Protein AF-A0A8H6UJS7-F1 (afdb_monomer_lite)

Radius of gyration: 21.41 Å; chains: 1; bounding box: 43×39×82 Å

Foldseek 3Di:
DDDDPPDAWWKWKWKDDPQPDIDIDIDGVLCVVVVQVVLVVDFQIEIEIETEDDQVCCVVPPQNVDPCNCPRPNPVCNCLVHPDDQKDKDWDFDADPVRDTQKIKIKIWHKAWADPAVVDIDIAIKMWIWMDGLVRNGIYIYIYRQDPQLVVQCVVCPDGSVRVSDRCPCVVSSVVSVVVVNVVRVVNVVVNVVVVVVVPDDPPPPPDD

Organism: NCBI:txid1194566

pLDDT: mean 83.1, std 15.66, range [25.3, 98.25]

Structure (mmCIF, N/CA/C/O backbone):
data_AF-A0A8H6UJS7-F1
#
_entry.id   AF-A0A8H6UJS7-F1
#
loop_
_atom_site.group_PDB
_atom_site.id
_atom_site.type_symbol
_atom_site.label_atom_id
_atom_site.label_alt_id
_atom_site.label_comp_id
_atom_site.label_asym_id
_atom_site.label_entity_id
_atom_site.label_seq_id
_atom_site.pdbx_PDB_ins_code
_atom_site.Cartn_x
_atom_site.Cartn_y
_atom_site.Cartn_z
_atom_site.occupancy
_atom_site.B_iso_or_equiv
_atom_site.auth_seq_id
_atom_site.auth_comp_id
_atom_site.auth_asym_id
_atom_site.auth_atom_id
_atom_site.pdbx_PDB_model_num
ATOM 1 N N . MET A 1 1 ? 23.733 21.494 -12.083 1.00 29.38 1 MET A N 1
ATOM 2 C CA . MET A 1 1 ? 22.322 21.596 -12.510 1.00 29.38 1 MET A CA 1
ATOM 3 C C . MET A 1 1 ? 21.550 20.938 -11.387 1.00 29.38 1 MET A C 1
ATOM 5 O O . MET A 1 1 ? 21.465 19.719 -11.335 1.00 29.38 1 MET A O 1
ATOM 9 N N . ASP A 1 2 ? 21.195 21.743 -10.392 1.00 33.69 2 ASP A N 1
ATOM 10 C CA . ASP A 1 2 ? 20.745 21.270 -9.084 1.00 33.69 2 ASP A CA 1
ATOM 11 C C . ASP A 1 2 ? 19.246 21.018 -9.110 1.00 33.69 2 ASP A C 1
ATOM 13 O O . ASP A 1 2 ? 18.479 21.971 -9.103 1.00 33.69 2 ASP A O 1
ATOM 17 N N . TYR A 1 3 ? 18.835 19.750 -9.132 1.00 26.78 3 TYR A N 1
ATOM 18 C CA . TYR A 1 3 ? 17.475 19.330 -8.787 1.00 26.78 3 TYR A CA 1
ATOM 19 C C . TYR A 1 3 ? 17.486 17.887 -8.265 1.00 26.78 3 TYR A C 1
ATOM 21 O O . TYR A 1 3 ? 16.977 16.969 -8.898 1.00 26.78 3 TYR A O 1
ATOM 29 N N . VAL A 1 4 ? 18.042 17.684 -7.070 1.00 25.30 4 VAL A N 1
ATOM 30 C CA . VAL A 1 4 ? 17.599 16.593 -6.192 1.00 25.30 4 VAL A CA 1
ATOM 31 C C . VAL A 1 4 ? 17.125 17.264 -4.918 1.00 25.30 4 VAL A C 1
ATOM 33 O O . VAL A 1 4 ? 17.907 17.641 -4.051 1.00 25.30 4 VAL A O 1
ATOM 36 N N . ASN A 1 5 ? 15.823 17.514 -4.860 1.00 28.00 5 ASN A N 1
ATOM 37 C CA . ASN A 1 5 ? 15.180 17.996 -3.653 1.00 28.00 5 ASN A CA 1
ATOM 38 C C . ASN A 1 5 ? 15.229 16.831 -2.652 1.00 28.00 5 ASN A C 1
ATOM 40 O O . ASN A 1 5 ? 14.425 15.907 -2.745 1.00 28.00 5 ASN A O 1
ATOM 44 N N . GLU A 1 6 ? 16.207 16.842 -1.743 1.00 34.75 6 GLU A N 1
ATOM 45 C CA . GLU A 1 6 ? 16.385 15.894 -0.628 1.00 34.75 6 GLU A CA 1
ATOM 46 C C . GLU A 1 6 ? 15.261 16.004 0.426 1.00 34.75 6 GLU A C 1
ATOM 48 O O . GLU A 1 6 ? 15.499 16.013 1.633 1.00 34.75 6 GLU A O 1
ATOM 53 N N . LYS A 1 7 ? 14.004 16.118 -0.005 1.00 36.72 7 LYS A N 1
ATOM 54 C CA . LYS A 1 7 ? 12.857 16.285 0.882 1.00 36.72 7 LYS A CA 1
ATOM 55 C C . LYS A 1 7 ? 12.054 15.002 0.982 1.00 36.72 7 LYS A C 1
ATOM 57 O O . LYS A 1 7 ? 11.178 14.759 0.166 1.00 36.72 7 LYS A O 1
ATOM 62 N N . MET A 1 8 ? 12.393 14.289 2.052 1.00 43.47 8 MET A N 1
ATOM 63 C CA . MET A 1 8 ? 11.506 13.651 3.021 1.00 43.47 8 MET A CA 1
ATOM 64 C C . MET A 1 8 ? 10.467 12.671 2.486 1.00 43.47 8 MET A C 1
ATOM 66 O O . MET A 1 8 ? 9.667 12.958 1.608 1.00 43.47 8 MET A O 1
ATOM 70 N N . ASP A 1 9 ? 10.438 11.520 3.137 1.00 56.50 9 ASP A N 1
ATOM 71 C CA . ASP A 1 9 ? 9.291 10.635 3.216 1.00 56.50 9 ASP A CA 1
ATOM 72 C C . ASP A 1 9 ? 8.030 11.486 3.505 1.00 56.50 9 ASP A C 1
ATOM 74 O O . ASP A 1 9 ? 7.859 12.062 4.583 1.00 56.50 9 ASP A O 1
ATOM 78 N N . ILE A 1 10 ? 7.187 11.678 2.495 1.00 57.44 10 ILE A N 1
ATOM 79 C CA . ILE A 1 10 ? 5.933 12.420 2.629 1.00 57.44 10 ILE A CA 1
ATOM 80 C C . ILE A 1 10 ? 4.849 11.385 2.878 1.00 57.44 10 ILE A C 1
ATOM 82 O O . ILE A 1 10 ? 4.620 10.523 2.026 1.00 57.44 10 ILE A O 1
ATOM 86 N N . VAL A 1 11 ? 4.179 11.492 4.026 1.00 68.62 11 VAL A N 1
ATOM 87 C CA . VAL A 1 11 ? 2.968 10.724 4.300 1.00 68.62 11 VAL A CA 1
ATOM 88 C C . VAL A 1 11 ? 1.786 11.581 3.872 1.00 68.62 11 VAL A C 1
ATOM 90 O O . VAL A 1 11 ? 1.518 12.620 4.467 1.00 68.62 11 VAL A O 1
ATOM 93 N N . THR A 1 12 ? 1.070 11.187 2.821 1.00 82.12 12 THR A N 1
ATOM 94 C CA . THR A 1 12 ? -0.260 11.766 2.584 1.00 82.12 12 THR A CA 1
ATOM 95 C C . THR A 1 12 ? -1.265 10.958 3.387 1.00 82.12 12 THR A C 1
ATOM 97 O O . THR A 1 12 ? -1.427 9.768 3.121 1.00 82.12 12 THR A O 1
ATOM 100 N N . VAL A 1 13 ? -1.931 11.613 4.335 1.00 83.12 13 VAL A N 1
ATOM 101 C CA . VAL A 1 13 ? -3.055 11.045 5.080 1.00 83.12 13 VAL A CA 1
ATOM 102 C C . VAL A 1 13 ? -4.336 11.444 4.369 1.00 83.12 13 VAL A C 1
ATOM 104 O O . VAL A 1 13 ? -4.516 12.614 4.016 1.00 83.12 13 VAL A O 1
ATOM 107 N N . VAL A 1 14 ? -5.204 10.471 4.128 1.00 84.00 14 VAL A N 1
ATOM 108 C CA . VAL A 1 14 ? -6.525 10.687 3.555 1.00 84.00 14 VAL A CA 1
ATOM 109 C C . VAL A 1 14 ? -7.553 10.049 4.474 1.00 84.00 14 VAL A C 1
ATOM 111 O O . VAL A 1 14 ? -7.560 8.834 4.638 1.00 84.00 14 VAL A O 1
ATOM 114 N N . GLU A 1 15 ? -8.417 10.873 5.045 1.00 83.56 15 GLU A N 1
ATOM 115 C CA . GLU A 1 15 ? -9.428 10.471 6.021 1.00 83.56 15 GLU A CA 1
ATOM 116 C C . GLU A 1 15 ? -10.814 10.662 5.398 1.00 83.56 15 GLU A C 1
ATOM 118 O O . GLU A 1 15 ? -11.081 11.678 4.740 1.00 83.56 15 GLU A O 1
ATOM 123 N N . GLU A 1 16 ? -11.683 9.667 5.555 1.00 82.75 16 GLU A N 1
ATOM 124 C CA . GLU A 1 16 ? -13.106 9.832 5.263 1.00 82.75 16 GLU A CA 1
ATOM 125 C C . GLU A 1 16 ? -13.724 10.758 6.316 1.00 82.75 16 GLU A C 1
ATOM 127 O O . GLU A 1 16 ? -13.546 10.533 7.509 1.00 82.75 16 GLU A O 1
ATOM 132 N N . SER A 1 17 ? -14.407 11.818 5.875 1.00 67.75 17 SER A N 1
ATOM 133 C CA . SER A 1 17 ? -15.081 12.762 6.774 1.00 67.75 17 SER A CA 1
ATOM 134 C C . SER A 1 17 ? -16.533 12.363 7.025 1.00 67.75 17 SER A C 1
ATOM 136 O O . SER A 1 17 ? -16.856 11.986 8.139 1.00 67.75 17 SER A O 1
ATOM 138 N N . ASP A 1 18 ? -17.384 12.405 5.993 1.00 63.84 18 ASP A N 1
ATOM 139 C CA . ASP A 1 18 ? -18.826 12.103 6.058 1.00 63.84 18 ASP A CA 1
ATOM 140 C C . ASP A 1 18 ? -19.332 11.652 4.674 1.00 63.84 18 ASP A C 1
ATOM 142 O O . ASP A 1 18 ? -18.850 12.170 3.666 1.00 63.84 18 ASP A O 1
ATOM 146 N N . GLU A 1 19 ? -20.304 10.732 4.596 1.00 61.50 19 GLU A N 1
ATOM 147 C CA . GLU A 1 19 ? -21.017 10.302 3.367 1.00 61.50 19 GLU A CA 1
ATOM 148 C C . GLU A 1 19 ? -20.162 10.296 2.075 1.00 61.50 19 GLU A C 1
ATOM 150 O O . GLU A 1 19 ? -20.536 10.864 1.046 1.00 61.50 19 GLU A O 1
ATOM 155 N N . ASN A 1 20 ? -18.999 9.626 2.111 1.00 67.38 20 ASN A N 1
ATOM 156 C CA . ASN A 1 20 ? -18.074 9.469 0.978 1.00 67.38 20 ASN A CA 1
ATOM 157 C C . ASN A 1 20 ? -17.313 10.745 0.545 1.00 67.38 20 ASN A C 1
ATOM 159 O O . ASN A 1 20 ? -16.742 10.803 -0.551 1.00 67.38 20 ASN A O 1
ATOM 163 N N . THR A 1 21 ? -17.265 11.765 1.400 1.00 79.94 21 THR A N 1
ATOM 164 C CA . THR A 1 21 ? -16.326 12.885 1.282 1.00 79.94 21 THR A CA 1
ATOM 165 C C . THR A 1 21 ? -15.003 12.534 1.946 1.00 79.94 21 THR A C 1
ATOM 167 O O . THR A 1 21 ? -14.952 11.835 2.955 1.00 79.94 21 THR A O 1
ATOM 170 N N . TRP A 1 22 ? -13.908 12.999 1.351 1.00 86.00 22 TRP A N 1
ATOM 171 C CA . TRP A 1 22 ? -12.575 12.664 1.817 1.00 86.00 22 TRP A CA 1
ATOM 172 C C . TRP A 1 22 ? -11.715 13.906 1.928 1.00 86.00 22 TRP A C 1
ATOM 174 O O . TRP A 1 22 ? -11.626 14.707 0.994 1.00 86.00 22 TRP A O 1
ATOM 184 N N . THR A 1 23 ? -11.025 14.018 3.051 1.00 87.75 23 THR A N 1
ATOM 185 C CA . THR A 1 23 ? -10.055 15.076 3.299 1.00 87.75 23 THR A CA 1
ATOM 186 C C . THR A 1 23 ? -8.650 14.520 3.121 1.00 87.75 23 THR A C 1
ATOM 188 O O . THR A 1 23 ? -8.404 13.332 3.318 1.00 87.75 23 THR A O 1
ATOM 191 N N . SER A 1 24 ? -7.717 15.356 2.668 1.00 87.00 24 SER A N 1
ATOM 192 C CA . SER A 1 24 ? -6.320 14.954 2.513 1.00 87.00 24 SER A CA 1
ATOM 193 C C . SER A 1 24 ? -5.401 15.984 3.135 1.00 87.00 24 SER A C 1
ATOM 195 O O . SER A 1 24 ? -5.545 17.179 2.862 1.00 87.00 24 SER A O 1
ATOM 197 N N . ARG A 1 25 ? -4.412 15.520 3.891 1.00 87.50 25 ARG A N 1
ATOM 198 C CA . ARG A 1 25 ? -3.378 16.357 4.501 1.00 87.50 25 ARG A CA 1
ATOM 199 C C . ARG A 1 25 ? -2.003 15.738 4.303 1.00 87.50 25 ARG A C 1
ATOM 201 O O . ARG A 1 25 ? -1.857 14.528 4.145 1.00 87.50 25 ARG A O 1
ATOM 208 N N . GLN A 1 26 ? -0.988 16.593 4.273 1.00 83.25 26 GLN A N 1
ATOM 209 C CA . GLN A 1 26 ? 0.401 16.152 4.252 1.00 83.25 26 GLN A CA 1
ATOM 210 C C . GLN A 1 26 ? 0.904 16.061 5.689 1.00 83.25 26 GLN A C 1
ATOM 212 O O . GLN A 1 26 ? 0.789 17.024 6.445 1.00 83.25 26 GLN A O 1
ATOM 217 N N . ALA A 1 27 ? 1.473 14.917 6.036 1.00 73.62 27 ALA A N 1
ATOM 218 C CA . ALA A 1 27 ? 2.202 14.683 7.265 1.00 73.62 27 ALA A CA 1
ATOM 219 C C . ALA A 1 27 ? 3.682 14.449 6.928 1.00 73.62 27 ALA A C 1
ATOM 221 O O . ALA A 1 27 ? 4.040 13.884 5.890 1.00 73.62 27 ALA A O 1
ATOM 222 N N . ASN A 1 28 ? 4.562 14.916 7.808 1.00 66.81 28 ASN A N 1
ATOM 223 C CA . ASN A 1 28 ? 5.975 14.561 7.745 1.00 66.81 28 ASN A CA 1
ATOM 224 C C . ASN A 1 28 ? 6.100 13.072 8.104 1.00 66.81 28 ASN A C 1
ATOM 226 O O . ASN A 1 28 ? 5.470 12.663 9.072 1.00 66.81 28 ASN A O 1
ATOM 230 N N . ALA A 1 29 ? 6.883 12.245 7.404 1.00 58.06 29 ALA A N 1
ATOM 231 C CA . ALA A 1 29 ? 6.992 10.840 7.812 1.00 58.06 29 ALA A CA 1
ATOM 232 C C . ALA A 1 29 ? 7.701 10.617 9.140 1.00 58.06 29 ALA A C 1
ATOM 234 O O . ALA A 1 29 ? 7.556 9.532 9.691 1.00 58.06 29 ALA A O 1
ATOM 235 N N . ALA A 1 30 ? 8.402 11.614 9.694 1.00 60.06 30 ALA A N 1
ATOM 236 C CA . ALA A 1 30 ? 8.778 11.574 11.110 1.00 60.06 30 ALA A CA 1
ATOM 237 C C . ALA A 1 30 ? 7.550 11.348 12.023 1.00 60.06 30 ALA A C 1
ATOM 239 O O . ALA A 1 30 ? 7.691 10.835 13.128 1.00 60.06 30 ALA A O 1
ATOM 240 N N . ASN A 1 31 ? 6.351 11.661 11.521 1.00 68.25 31 ASN A N 1
ATOM 241 C CA . ASN A 1 31 ? 5.071 11.504 12.186 1.00 68.25 31 ASN A CA 1
ATOM 242 C C . ASN A 1 31 ? 4.301 10.256 11.721 1.00 68.25 31 ASN A C 1
ATOM 244 O O . ASN A 1 31 ? 3.163 10.116 12.138 1.00 68.25 31 ASN A O 1
ATOM 248 N N . LEU A 1 32 ? 4.847 9.341 10.896 1.00 76.75 32 LEU A N 1
ATOM 249 C CA . LEU A 1 32 ? 4.091 8.141 10.478 1.00 76.75 32 LEU A CA 1
ATOM 250 C C . LEU A 1 32 ? 3.568 7.362 11.694 1.00 76.75 32 LEU A C 1
ATOM 252 O O . LEU A 1 32 ? 2.399 7.003 11.722 1.00 76.75 32 LEU A O 1
ATOM 256 N N . TRP A 1 33 ? 4.408 7.161 12.714 1.00 75.44 33 TRP A N 1
ATOM 257 C CA . TRP A 1 33 ? 3.966 6.535 13.964 1.00 75.44 33 TRP A CA 1
ATOM 258 C C . TRP A 1 33 ? 2.898 7.347 14.672 1.00 75.44 33 TRP A C 1
ATOM 260 O O . TRP A 1 33 ? 1.944 6.767 15.153 1.00 75.44 33 TRP A O 1
ATOM 270 N N . GLN A 1 34 ? 3.017 8.673 14.690 1.00 78.25 34 GLN A N 1
ATOM 271 C CA . GLN A 1 34 ? 1.984 9.517 15.273 1.00 78.25 34 GLN A CA 1
ATOM 272 C C . GLN A 1 34 ? 0.659 9.377 14.510 1.00 78.25 34 GLN A C 1
ATOM 274 O O . GLN A 1 34 ? -0.390 9.364 15.132 1.00 78.25 34 GLN A O 1
ATOM 279 N N . GLU A 1 35 ? 0.678 9.240 13.182 1.00 84.19 35 GLU A N 1
ATOM 280 C CA . GLU A 1 35 ? -0.537 8.995 12.395 1.00 84.19 35 GLU A CA 1
ATOM 281 C C . GLU A 1 35 ? -1.142 7.616 12.673 1.00 84.19 35 GLU A C 1
ATOM 283 O O . GLU A 1 35 ? -2.360 7.484 12.746 1.00 84.19 35 GLU A O 1
ATOM 288 N N . LEU A 1 36 ? -0.299 6.602 12.869 1.00 81.50 36 LEU A N 1
ATOM 289 C CA . LEU A 1 36 ? -0.724 5.257 13.247 1.00 81.50 36 LEU A CA 1
ATOM 290 C C . LEU A 1 36 ? -1.287 5.219 14.683 1.00 81.50 36 LEU A C 1
ATOM 292 O O . LEU A 1 36 ? -2.368 4.681 14.900 1.00 81.50 36 LEU A O 1
ATOM 296 N N . GLU A 1 37 ? -0.618 5.868 15.638 1.00 82.88 37 GLU A N 1
ATOM 297 C CA . GLU A 1 37 ? -1.075 6.057 17.024 1.00 82.88 37 GLU A CA 1
ATOM 298 C C . GLU A 1 37 ? -2.386 6.862 17.057 1.00 82.88 37 GLU A C 1
ATOM 300 O O . GLU A 1 37 ? -3.320 6.522 17.781 1.00 82.88 37 GLU A O 1
ATOM 305 N N . ASN A 1 38 ? -2.503 7.916 16.243 1.00 83.94 38 ASN A N 1
ATOM 306 C CA . ASN A 1 38 ? -3.743 8.675 16.106 1.00 83.94 38 ASN A CA 1
ATOM 307 C C . ASN A 1 38 ? -4.865 7.778 15.577 1.00 83.94 38 ASN A C 1
ATOM 309 O O . ASN A 1 38 ? -5.958 7.811 16.132 1.00 83.94 38 ASN A O 1
ATOM 313 N N . TYR A 1 39 ? -4.597 6.971 14.544 1.00 84.62 39 TYR A N 1
ATOM 314 C CA . TYR A 1 39 ? -5.563 6.017 13.997 1.00 84.62 39 TYR A CA 1
ATOM 315 C C . TYR A 1 39 ? -6.042 5.011 15.049 1.00 84.62 39 TYR A C 1
ATOM 317 O O . TYR A 1 39 ? -7.234 4.720 15.094 1.00 84.62 39 TYR A O 1
ATOM 325 N N . GLU A 1 40 ? -5.156 4.507 15.915 1.00 82.44 40 GLU A N 1
ATOM 326 C CA . GLU A 1 40 ? -5.541 3.598 17.005 1.00 82.44 40 GLU A CA 1
ATOM 327 C C . GLU A 1 40 ? -6.577 4.179 17.959 1.00 82.44 40 GLU A C 1
ATOM 329 O O . GLU A 1 40 ? -7.447 3.456 18.442 1.00 82.44 40 GLU A O 1
ATOM 334 N N . ASN A 1 41 ? -6.493 5.487 18.182 1.00 81.50 41 ASN A N 1
ATOM 335 C CA . ASN A 1 41 ? -7.350 6.224 19.098 1.00 81.50 41 ASN A CA 1
ATOM 336 C C . ASN A 1 41 ? -8.561 6.884 18.411 1.00 81.50 41 ASN A C 1
ATOM 338 O O . ASN A 1 41 ? -9.370 7.525 19.086 1.00 81.50 41 ASN A O 1
ATOM 342 N N . GLN A 1 42 ? -8.686 6.774 17.085 1.00 80.31 42 GLN A N 1
ATOM 343 C CA . GLN A 1 42 ? -9.837 7.291 16.348 1.00 80.31 42 GLN A CA 1
ATOM 344 C C . GLN A 1 42 ? -11.047 6.347 16.486 1.00 80.31 42 GLN A C 1
ATOM 346 O O . GLN A 1 42 ? -10.874 5.137 16.625 1.00 80.31 42 GLN A O 1
ATOM 351 N N . PRO A 1 43 ? -12.285 6.878 16.436 1.00 81.94 43 PRO A N 1
ATOM 352 C CA . PRO A 1 43 ? -13.499 6.063 16.337 1.00 81.94 43 PRO A CA 1
ATOM 353 C C . PRO A 1 43 ? -13.610 5.398 14.942 1.00 81.94 43 PRO A C 1
ATOM 355 O O . PRO A 1 43 ? -12.614 5.295 14.221 1.00 81.94 43 PRO A O 1
ATOM 358 N N . SER A 1 44 ? -14.818 4.963 14.547 1.00 85.06 44 SER A N 1
ATOM 359 C CA . SER A 1 44 ? -15.120 4.494 13.177 1.00 85.06 44 SER A CA 1
ATOM 360 C C . SER A 1 44 ? -14.499 5.439 12.141 1.00 85.06 44 SER A C 1
ATOM 362 O O . SER A 1 44 ? -14.723 6.653 12.162 1.00 85.06 44 SER A O 1
ATOM 364 N N . SER A 1 45 ? -13.614 4.884 11.311 1.00 86.75 45 SER A N 1
ATOM 365 C CA . SER A 1 45 ? -12.773 5.652 10.395 1.00 86.75 45 SER A CA 1
ATOM 366 C C . SER A 1 45 ? -12.139 4.767 9.325 1.00 86.75 45 SER A C 1
ATOM 368 O O . SER A 1 45 ? -11.686 3.648 9.578 1.00 86.75 45 SER A O 1
ATOM 370 N N . THR A 1 46 ? -12.047 5.306 8.107 1.00 91.25 46 THR A N 1
ATOM 371 C CA . THR A 1 46 ? -11.180 4.763 7.056 1.00 91.25 46 THR A CA 1
ATOM 372 C C . THR A 1 46 ? -10.040 5.739 6.792 1.00 91.25 46 THR A C 1
ATOM 374 O O . THR A 1 46 ? -10.269 6.865 6.342 1.00 91.25 46 THR A O 1
ATOM 377 N N . VAL A 1 47 ? -8.808 5.289 7.029 1.00 91.94 47 VAL A N 1
ATOM 378 C CA . VAL A 1 47 ? -7.590 6.086 6.853 1.00 91.94 47 VAL A CA 1
ATOM 379 C C . VAL A 1 47 ? -6.724 5.472 5.762 1.00 91.94 47 VAL A C 1
ATOM 381 O O . VAL A 1 47 ? -6.328 4.308 5.843 1.00 91.94 47 VAL A O 1
ATOM 384 N N . LEU A 1 48 ? -6.395 6.265 4.740 1.00 93.38 48 LEU A N 1
ATOM 385 C CA . LEU A 1 48 ? -5.400 5.905 3.733 1.00 93.38 48 LEU A CA 1
ATOM 386 C C . LEU A 1 48 ? -4.093 6.637 4.031 1.00 93.38 48 LEU A C 1
ATOM 388 O O . LEU A 1 48 ? -4.044 7.869 4.035 1.00 93.38 48 LEU A O 1
ATOM 392 N N . LEU A 1 49 ? -3.022 5.879 4.220 1.00 91.31 49 LEU A N 1
ATOM 393 C CA . LEU A 1 49 ? -1.671 6.391 4.392 1.00 91.31 49 LEU A CA 1
ATOM 394 C C . LEU A 1 49 ? -0.867 6.105 3.130 1.00 91.31 49 LEU A C 1
ATOM 396 O O . LEU A 1 49 ? -0.719 4.959 2.726 1.00 91.31 49 LEU A O 1
ATOM 400 N N . HIS A 1 50 ? -0.332 7.142 2.498 1.00 90.25 50 HIS A N 1
ATOM 401 C CA . HIS A 1 50 ? 0.548 6.997 1.341 1.00 90.25 50 HIS A CA 1
ATOM 402 C C . HIS A 1 50 ? 1.960 7.385 1.745 1.00 90.25 50 HIS A C 1
ATOM 404 O O . HIS A 1 50 ? 2.182 8.560 2.024 1.00 90.25 50 HIS A O 1
ATOM 410 N N . ALA A 1 51 ? 2.902 6.446 1.716 1.00 87.25 51 ALA A N 1
ATOM 411 C CA . ALA A 1 51 ? 4.309 6.705 1.994 1.00 87.25 51 ALA A CA 1
ATOM 412 C C . ALA A 1 51 ? 5.177 6.370 0.778 1.00 87.25 51 ALA A C 1
ATOM 414 O O . ALA A 1 51 ? 4.949 5.382 0.080 1.00 87.25 51 ALA A O 1
ATOM 415 N N . ASN A 1 52 ? 6.201 7.189 0.544 1.00 85.81 52 ASN A N 1
ATOM 416 C CA . ASN A 1 52 ? 7.246 6.908 -0.434 1.00 85.81 52 ASN A CA 1
ATOM 417 C C . ASN A 1 52 ? 8.576 6.813 0.301 1.00 85.81 52 ASN A C 1
ATOM 419 O O . ASN A 1 52 ? 8.991 7.784 0.928 1.00 85.81 52 ASN A O 1
ATOM 423 N N . TYR A 1 53 ? 9.226 5.661 0.190 1.00 78.94 53 TYR A N 1
ATOM 424 C CA . TYR A 1 53 ? 10.510 5.369 0.797 1.00 78.94 53 TYR A CA 1
ATOM 425 C C . TYR A 1 53 ? 11.563 5.132 -0.283 1.00 78.94 53 TYR A C 1
ATOM 427 O O . TYR A 1 53 ? 11.394 4.334 -1.203 1.00 78.94 53 TYR A O 1
ATOM 435 N N . THR A 1 54 ? 12.687 5.818 -0.135 1.00 76.31 54 THR A N 1
ATOM 436 C CA . THR A 1 54 ? 13.921 5.553 -0.876 1.00 76.31 54 THR A CA 1
ATOM 437 C C . THR A 1 54 ? 14.843 4.696 -0.016 1.00 76.31 54 THR A C 1
ATOM 439 O O . THR A 1 54 ? 14.742 4.710 1.208 1.00 76.31 54 THR A O 1
ATOM 442 N N . GLU A 1 55 ? 15.812 4.006 -0.616 1.00 72.62 55 GLU A N 1
ATOM 443 C CA . GLU A 1 55 ? 16.794 3.232 0.161 1.00 72.62 55 GLU A CA 1
ATOM 444 C C . GLU A 1 55 ? 17.532 4.104 1.198 1.00 72.62 55 GLU A C 1
ATOM 446 O O . GLU A 1 55 ? 17.741 3.695 2.342 1.00 72.62 55 GLU A O 1
ATOM 451 N N . LYS A 1 56 ? 17.879 5.343 0.815 1.00 75.75 56 LYS A N 1
ATOM 452 C CA . LYS A 1 56 ? 18.494 6.329 1.715 1.00 75.75 56 LYS A CA 1
ATOM 453 C C . LYS A 1 56 ? 17.560 6.659 2.878 1.00 75.75 56 LYS A C 1
ATOM 455 O O . LYS A 1 56 ? 18.014 6.670 4.019 1.00 75.75 56 LYS A O 1
ATOM 460 N N . SER A 1 57 ? 16.281 6.903 2.594 1.00 74.88 57 SER A N 1
ATOM 461 C CA . SER A 1 57 ? 15.327 7.310 3.620 1.00 74.88 57 SER A CA 1
ATOM 462 C C . SER A 1 57 ? 14.930 6.173 4.554 1.00 74.88 57 SER A C 1
ATOM 464 O O . SER A 1 57 ? 14.823 6.416 5.749 1.00 74.88 57 SER A O 1
ATOM 466 N N . ILE A 1 58 ? 14.873 4.924 4.076 1.00 74.31 58 ILE A N 1
ATOM 467 C CA . ILE A 1 58 ? 14.701 3.738 4.932 1.00 74.31 58 ILE A CA 1
ATOM 468 C C . ILE A 1 58 ? 15.822 3.657 5.965 1.00 74.31 58 ILE A C 1
ATOM 470 O O . ILE A 1 58 ? 15.556 3.561 7.160 1.00 74.31 58 ILE A O 1
ATOM 474 N N . LYS A 1 59 ? 17.080 3.749 5.512 1.00 75.56 59 LYS A N 1
ATOM 475 C CA . LYS A 1 59 ? 18.260 3.657 6.385 1.00 75.56 59 LYS A CA 1
ATOM 476 C C . LYS A 1 59 ? 18.291 4.764 7.436 1.00 75.56 59 LYS A C 1
ATOM 478 O O . LYS A 1 59 ? 18.658 4.508 8.579 1.00 75.56 59 LYS A O 1
ATOM 483 N N . SER A 1 60 ? 17.903 5.982 7.063 1.00 74.12 60 SER A N 1
ATOM 484 C CA . SER A 1 60 ? 17.886 7.130 7.974 1.00 74.12 60 SER A CA 1
ATOM 485 C C . SER A 1 60 ? 16.586 7.291 8.763 1.00 74.12 60 SER A C 1
ATOM 487 O O . SER A 1 60 ? 16.507 8.209 9.575 1.00 74.12 60 SER A O 1
ATOM 489 N N . SER A 1 61 ? 15.560 6.470 8.516 1.00 71.12 61 SER A N 1
ATOM 490 C CA . SER A 1 61 ? 14.231 6.670 9.093 1.00 71.12 61 SER A CA 1
ATOM 491 C C . SER A 1 61 ? 14.232 6.313 10.582 1.00 71.12 61 SER A C 1
ATOM 493 O O . SER A 1 61 ? 14.348 5.135 10.924 1.00 71.12 61 SER A O 1
ATOM 495 N N . PRO A 1 62 ? 14.055 7.286 11.497 1.00 67.62 62 PRO A N 1
ATOM 496 C CA . PRO A 1 62 ? 13.932 6.984 12.923 1.00 67.62 62 PRO A CA 1
ATOM 497 C C . PRO A 1 62 ? 12.674 6.155 13.212 1.00 67.62 62 PRO A C 1
ATOM 499 O O . PRO A 1 62 ? 12.628 5.411 14.185 1.00 67.62 62 PRO A O 1
ATOM 502 N N . VAL A 1 63 ? 11.670 6.251 12.334 1.00 67.19 63 VAL A N 1
ATOM 503 C CA . VAL A 1 63 ? 10.422 5.496 12.409 1.00 67.19 63 VAL A CA 1
ATOM 504 C C . VAL A 1 63 ? 10.680 4.014 12.138 1.00 67.19 63 VAL A C 1
ATOM 506 O O . VAL A 1 63 ? 10.338 3.176 12.961 1.00 67.19 63 VAL A O 1
ATOM 509 N N . LEU A 1 64 ? 11.348 3.676 11.034 1.00 70.50 64 LEU A N 1
ATOM 510 C CA . LEU A 1 64 ? 11.613 2.276 10.668 1.00 70.50 64 LEU A CA 1
ATOM 511 C C . LEU A 1 64 ? 12.714 1.617 11.515 1.00 70.50 64 LEU A C 1
ATOM 513 O O . LEU A 1 64 ? 12.860 0.392 11.477 1.00 70.50 64 LEU A O 1
ATOM 517 N N . ASN A 1 65 ? 13.469 2.426 12.260 1.00 70.50 65 ASN A N 1
ATOM 518 C CA . ASN A 1 65 ? 14.533 2.005 13.167 1.00 70.50 65 ASN A CA 1
ATOM 519 C C . ASN A 1 65 ? 14.099 1.986 14.649 1.00 70.50 65 ASN A C 1
ATOM 521 O O . ASN A 1 65 ? 14.959 1.860 15.519 1.00 70.50 65 ASN A O 1
ATOM 525 N N . ARG A 1 66 ? 12.799 2.134 14.958 1.00 68.38 66 ARG A N 1
ATOM 526 C CA . ARG A 1 66 ? 12.275 1.957 16.327 1.00 68.38 66 ARG A CA 1
ATOM 527 C C . ARG A 1 66 ? 12.501 0.516 16.807 1.00 68.38 66 ARG A C 1
ATOM 529 O O . ARG A 1 66 ? 12.462 -0.407 15.998 1.00 68.38 66 ARG A O 1
ATOM 536 N N . GLU A 1 67 ? 12.714 0.345 18.114 1.00 61.41 67 GLU A N 1
ATOM 537 C CA . GLU A 1 67 ? 12.962 -0.971 18.731 1.00 61.41 67 GLU A CA 1
ATOM 538 C C . GLU A 1 67 ? 11.741 -1.899 18.695 1.00 61.41 67 GLU A C 1
ATOM 540 O O . GLU A 1 67 ? 11.926 -3.108 18.637 1.00 61.41 67 GLU A O 1
ATOM 545 N N . ASP A 1 68 ? 10.523 -1.344 18.668 1.00 64.62 68 ASP A N 1
ATOM 546 C CA . ASP A 1 68 ? 9.275 -2.116 18.717 1.00 64.62 68 ASP A CA 1
ATOM 547 C C . ASP A 1 68 ? 8.291 -1.665 17.619 1.00 64.62 68 ASP A C 1
ATOM 549 O O . ASP A 1 68 ? 7.319 -0.949 17.873 1.00 64.62 68 ASP A O 1
ATOM 553 N N . PRO A 1 69 ? 8.596 -1.948 16.342 1.00 62.94 69 PRO A N 1
ATOM 554 C CA . PRO A 1 69 ? 7.790 -1.479 15.223 1.00 62.94 69 PRO A CA 1
ATOM 555 C C . PRO A 1 69 ? 6.594 -2.421 14.946 1.00 62.94 69 PRO A C 1
ATOM 557 O O . PRO A 1 69 ? 5.722 -2.089 14.139 1.00 62.94 69 PRO A O 1
ATOM 560 N N . ASP A 1 70 ? 6.529 -3.551 15.658 1.00 63.41 70 ASP A N 1
ATOM 561 C CA . ASP A 1 70 ? 5.546 -4.626 15.493 1.00 63.41 70 ASP A CA 1
ATOM 562 C C . ASP A 1 70 ? 4.136 -4.252 15.990 1.00 63.41 70 ASP A C 1
ATOM 564 O O . ASP A 1 70 ? 3.167 -4.965 15.733 1.00 63.41 70 ASP A O 1
ATOM 568 N N . VAL A 1 71 ? 4.005 -3.104 16.667 1.00 67.19 71 VAL A N 1
ATOM 569 C CA . VAL A 1 71 ? 2.738 -2.593 17.218 1.00 67.19 71 VAL A CA 1
ATOM 570 C C . VAL A 1 71 ? 1.689 -2.357 16.124 1.00 67.19 71 VAL A C 1
ATOM 572 O O . VAL A 1 71 ? 0.518 -2.663 16.323 1.00 67.19 71 VAL A O 1
ATOM 575 N N . PHE A 1 72 ? 2.097 -1.873 14.946 1.00 74.25 72 PHE A N 1
ATOM 576 C CA . PHE A 1 72 ? 1.155 -1.512 13.872 1.00 74.25 72 PHE A CA 1
ATOM 577 C C . PHE A 1 72 ? 1.302 -2.345 12.604 1.00 74.25 72 PHE A C 1
ATOM 579 O O . PHE A 1 72 ? 0.352 -2.484 11.836 1.00 74.25 72 PHE A O 1
ATOM 586 N N . PHE A 1 73 ? 2.493 -2.882 12.359 1.00 85.38 73 PHE A N 1
ATOM 587 C CA . PHE A 1 73 ? 2.748 -3.764 11.232 1.00 85.38 73 PHE A CA 1
ATOM 588 C C . PHE A 1 73 ? 3.242 -5.097 11.771 1.00 85.38 73 PHE A C 1
ATOM 590 O O . PHE A 1 73 ? 4.149 -5.090 12.594 1.00 85.38 73 PHE A O 1
ATOM 597 N N . PRO A 1 74 ? 2.720 -6.239 11.302 1.00 89.25 74 PRO A N 1
ATOM 598 C CA . PRO A 1 74 ? 3.272 -7.520 11.710 1.00 89.25 74 PRO A CA 1
ATOM 599 C C . PRO A 1 74 ? 4.745 -7.629 11.269 1.00 89.25 74 PRO A C 1
ATOM 601 O O . PRO A 1 74 ? 5.096 -7.088 10.210 1.00 89.25 74 PRO A O 1
ATOM 604 N N . PRO A 1 75 ? 5.590 -8.373 12.008 1.00 87.44 75 PRO A N 1
ATOM 605 C CA . PRO A 1 75 ? 7.005 -8.571 11.678 1.00 87.44 75 PRO A CA 1
ATOM 606 C C . PRO A 1 75 ? 7.246 -8.945 10.204 1.00 87.44 75 PRO A C 1
ATOM 608 O O . PRO A 1 75 ? 8.154 -8.432 9.544 1.00 87.44 75 PRO A O 1
ATOM 611 N N . ASP A 1 76 ? 6.363 -9.782 9.656 1.00 90.62 76 ASP A N 1
ATOM 612 C CA . ASP A 1 76 ? 6.423 -10.300 8.287 1.00 90.62 76 ASP A CA 1
ATOM 613 C C . ASP A 1 76 ? 6.163 -9.242 7.200 1.00 90.62 76 ASP A C 1
ATOM 615 O O . ASP A 1 76 ? 6.486 -9.463 6.028 1.00 90.62 76 ASP A O 1
ATOM 619 N N . PHE A 1 77 ? 5.635 -8.068 7.561 1.00 92.19 77 PHE A N 1
ATOM 620 C CA . PHE A 1 77 ? 5.462 -6.953 6.633 1.00 92.19 77 PHE A CA 1
ATOM 621 C C . PHE A 1 77 ? 6.740 -6.116 6.465 1.00 92.19 77 PHE A C 1
ATOM 623 O O . PHE A 1 77 ? 6.948 -5.520 5.407 1.00 92.19 77 PHE A O 1
ATOM 630 N N . PHE A 1 78 ? 7.657 -6.085 7.440 1.00 88.75 78 PHE A N 1
ATOM 631 C CA . PHE A 1 78 ? 8.870 -5.256 7.344 1.00 88.75 78 PHE A CA 1
ATOM 632 C C . PHE A 1 78 ? 9.766 -5.544 6.136 1.00 88.75 78 PHE A C 1
ATOM 634 O O . PHE A 1 78 ? 10.301 -4.579 5.577 1.00 88.75 78 PHE A O 1
ATOM 641 N N . PRO A 1 79 ? 9.928 -6.796 5.667 1.00 90.81 79 PRO A N 1
ATOM 642 C CA . PRO A 1 79 ? 10.608 -7.068 4.406 1.00 90.81 79 PRO A CA 1
ATOM 643 C C . PRO A 1 79 ? 10.017 -6.305 3.211 1.00 90.81 79 PRO A C 1
ATOM 645 O O . PRO A 1 79 ? 10.772 -5.908 2.331 1.00 90.81 79 PRO A O 1
ATOM 648 N N . VAL A 1 80 ? 8.709 -6.019 3.185 1.00 92.75 80 VAL A N 1
ATOM 649 C CA . VAL A 1 80 ? 8.069 -5.217 2.121 1.00 92.75 80 VAL A CA 1
ATOM 650 C C . VAL A 1 80 ? 8.604 -3.788 2.080 1.00 92.75 80 VAL A C 1
ATOM 652 O O . VAL A 1 80 ? 8.681 -3.185 1.011 1.00 92.75 80 VAL A O 1
ATOM 655 N N . ILE A 1 81 ? 8.991 -3.251 3.236 1.00 88.06 81 ILE A N 1
ATOM 656 C CA . ILE A 1 81 ? 9.538 -1.900 3.363 1.00 88.06 81 ILE A CA 1
ATOM 657 C C . ILE A 1 81 ? 11.059 -1.911 3.180 1.00 88.06 81 ILE A C 1
ATOM 659 O O . ILE A 1 81 ? 11.602 -1.034 2.516 1.00 88.06 81 ILE A O 1
ATOM 663 N N . LYS A 1 82 ? 11.754 -2.873 3.799 1.00 86.69 82 LYS A N 1
ATOM 664 C CA . LYS A 1 82 ? 13.214 -2.843 3.993 1.00 86.69 82 LYS A CA 1
ATOM 665 C C . LYS A 1 82 ? 14.002 -3.669 2.978 1.00 86.69 82 LYS A C 1
ATOM 667 O O . LYS A 1 82 ? 15.178 -3.379 2.766 1.00 86.69 82 LYS A O 1
ATOM 672 N N . ALA A 1 83 ? 13.403 -4.709 2.405 1.00 89.50 83 ALA A N 1
ATOM 673 C CA . ALA A 1 83 ? 14.082 -5.625 1.499 1.00 89.50 83 ALA A CA 1
ATOM 674 C C . ALA A 1 83 ? 13.720 -5.351 0.036 1.00 89.50 83 ALA A C 1
ATOM 676 O O . ALA A 1 83 ? 12.682 -4.768 -0.280 1.00 89.50 83 ALA A O 1
ATOM 677 N N . ASP A 1 84 ? 14.592 -5.817 -0.854 1.00 90.81 84 ASP A N 1
ATOM 678 C CA . ASP A 1 84 ? 14.359 -5.799 -2.291 1.00 90.81 84 ASP A CA 1
ATOM 679 C C . ASP A 1 84 ? 13.637 -7.089 -2.720 1.00 90.81 84 ASP A C 1
ATOM 681 O O . ASP A 1 84 ? 14.257 -8.142 -2.880 1.00 90.81 84 ASP A O 1
ATOM 685 N N . LEU A 1 85 ? 12.311 -7.029 -2.852 1.00 92.50 85 LEU A N 1
ATOM 686 C CA . LEU A 1 85 ? 11.433 -8.175 -3.099 1.00 92.50 85 LEU A CA 1
ATOM 687 C C . LEU A 1 85 ? 10.871 -8.141 -4.519 1.00 92.50 85 LEU A C 1
ATOM 689 O O . LEU A 1 85 ? 10.427 -7.104 -4.984 1.00 92.50 85 LEU A O 1
ATOM 693 N N . ASN A 1 86 ? 10.759 -9.288 -5.194 1.00 91.06 86 ASN A N 1
ATOM 694 C CA . ASN A 1 86 ? 10.026 -9.347 -6.471 1.00 91.06 86 ASN A CA 1
ATOM 695 C C . ASN A 1 86 ? 8.500 -9.226 -6.286 1.00 91.06 86 ASN A C 1
ATOM 697 O O . ASN A 1 86 ? 7.798 -8.7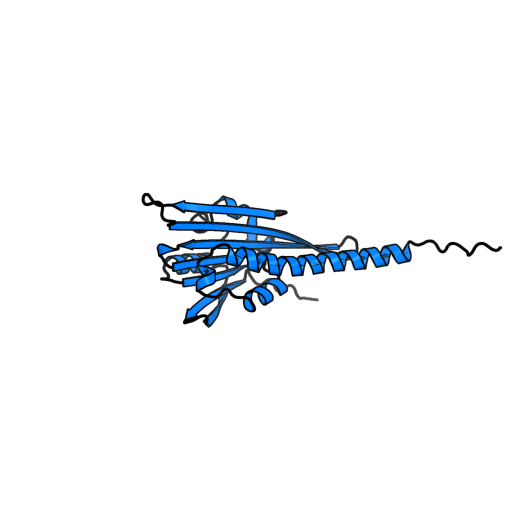19 -7.161 1.00 91.06 86 ASN A O 1
ATOM 701 N N . GLY A 1 87 ? 7.997 -9.693 -5.145 1.00 93.81 87 GLY A N 1
ATOM 702 C CA . GLY A 1 87 ? 6.599 -9.612 -4.748 1.00 93.81 87 GLY A CA 1
ATOM 703 C C . GLY A 1 87 ? 6.324 -10.483 -3.526 1.00 93.81 87 GLY A C 1
ATOM 704 O O . GLY A 1 87 ? 7.096 -11.391 -3.218 1.00 93.81 87 GLY A O 1
ATOM 705 N N . THR A 1 88 ? 5.242 -10.185 -2.814 1.00 96.50 88 THR A N 1
ATOM 706 C CA . THR A 1 88 ? 4.773 -10.973 -1.666 1.00 96.50 88 THR A CA 1
ATOM 707 C C . THR A 1 88 ? 3.294 -10.707 -1.413 1.00 96.50 88 THR A C 1
ATOM 709 O O . THR A 1 88 ? 2.783 -9.643 -1.773 1.00 96.50 88 THR A O 1
ATOM 712 N N . PHE A 1 89 ? 2.619 -11.680 -0.810 1.00 96.31 89 PHE A N 1
ATOM 713 C CA . PHE A 1 89 ? 1.201 -11.640 -0.489 1.00 96.31 89 PHE A CA 1
ATOM 714 C C . PHE A 1 89 ? 0.992 -12.279 0.875 1.00 96.31 89 PHE A C 1
ATOM 716 O O . PHE A 1 89 ? 1.649 -13.268 1.200 1.00 96.31 89 PHE A O 1
ATOM 723 N N . PHE A 1 90 ? 0.056 -11.741 1.641 1.00 97.31 90 PHE A N 1
ATOM 724 C CA . PHE A 1 90 ? -0.330 -12.292 2.931 1.00 97.31 90 PHE A CA 1
ATOM 725 C C . PHE A 1 90 ? -1.779 -11.951 3.230 1.00 97.31 90 PHE A C 1
AT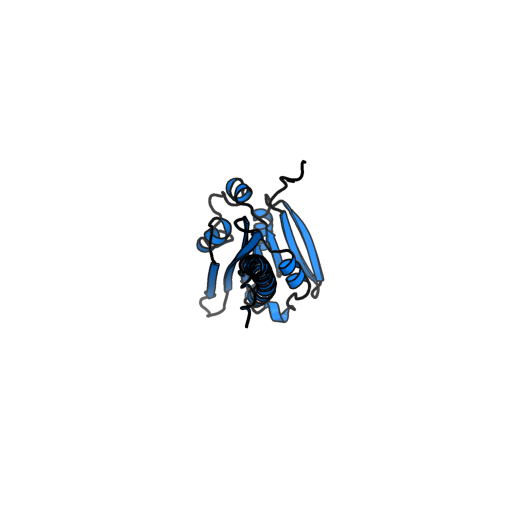OM 727 O O . PHE A 1 90 ? -2.286 -10.909 2.802 1.00 97.31 90 PHE A O 1
ATOM 734 N N . CYS A 1 91 ? -2.426 -12.828 3.982 1.00 96.81 91 CYS A N 1
ATOM 735 C CA . CYS A 1 91 ? -3.760 -12.627 4.503 1.00 96.81 91 CYS A CA 1
ATOM 736 C C . CYS A 1 91 ? -3.908 -13.451 5.775 1.00 96.81 91 CYS A C 1
ATOM 738 O O . CYS A 1 91 ? -3.603 -14.642 5.752 1.00 96.81 91 CYS A O 1
ATOM 740 N N . ASP A 1 92 ? -4.420 -12.825 6.824 1.00 95.88 92 ASP A N 1
ATOM 741 C CA . ASP A 1 92 ? -4.739 -13.487 8.077 1.00 95.88 92 ASP A CA 1
ATOM 742 C C . ASP A 1 92 ? -5.927 -12.814 8.767 1.00 95.88 92 ASP A C 1
ATOM 744 O O . ASP A 1 92 ? -6.237 -11.642 8.507 1.00 95.88 92 ASP A O 1
ATOM 748 N N . TYR A 1 93 ? -6.586 -13.583 9.625 1.00 95.94 93 TYR A N 1
ATOM 749 C CA . TYR A 1 93 ? -7.757 -13.175 10.386 1.00 95.94 93 TYR A CA 1
ATOM 750 C C . TYR A 1 93 ? -7.576 -13.532 11.856 1.00 95.94 93 TYR A C 1
ATOM 752 O O . TYR A 1 93 ? -7.318 -14.689 12.180 1.00 95.94 93 TYR A O 1
ATOM 760 N N . ASP A 1 94 ? -7.837 -12.565 12.731 1.00 94.94 94 ASP A N 1
ATOM 761 C CA . ASP A 1 94 ? -8.080 -12.843 14.140 1.00 94.94 94 ASP A CA 1
ATOM 762 C C . ASP A 1 94 ? -9.579 -13.101 14.321 1.00 94.94 94 ASP A C 1
ATOM 764 O O . ASP A 1 94 ? -10.426 -12.328 13.853 1.00 94.94 94 ASP A O 1
ATOM 768 N N . ILE A 1 95 ? -9.901 -14.205 14.989 1.00 95.69 95 ILE A N 1
ATOM 769 C CA . ILE A 1 95 ? -11.266 -14.666 15.250 1.00 95.69 95 ILE A CA 1
ATOM 770 C C . ILE A 1 95 ? -11.410 -14.839 16.763 1.00 95.69 95 ILE A C 1
ATOM 772 O O . ILE A 1 95 ? -10.520 -15.415 17.393 1.00 95.69 95 ILE A O 1
ATOM 776 N N . ASP A 1 96 ? -12.485 -14.306 17.342 1.00 94.75 96 ASP A N 1
ATOM 777 C CA . ASP A 1 96 ? -12.780 -14.460 18.771 1.00 94.75 96 ASP A CA 1
ATOM 778 C C . ASP A 1 96 ? -13.367 -15.842 19.118 1.00 94.75 96 ASP A C 1
ATOM 780 O O . ASP A 1 96 ? -13.553 -16.711 18.259 1.00 94.75 96 ASP A O 1
ATOM 784 N N . ASP A 1 97 ? -13.629 -16.066 20.408 1.00 95.75 97 ASP A N 1
ATOM 785 C CA . ASP A 1 97 ? -14.167 -17.331 20.920 1.00 95.75 97 ASP A CA 1
ATOM 786 C C . ASP A 1 97 ? -15.594 -17.611 20.401 1.00 95.75 97 ASP A C 1
ATOM 788 O O . ASP A 1 97 ? -16.028 -18.767 20.346 1.00 95.75 97 ASP A O 1
ATOM 792 N N . GLU A 1 98 ? -16.321 -16.570 19.989 1.00 94.44 98 GLU A N 1
ATOM 793 C CA . GLU A 1 98 ? -17.646 -16.642 19.376 1.00 94.44 98 GLU A CA 1
ATOM 794 C C . GLU A 1 98 ? -17.602 -16.968 17.872 1.00 94.44 98 GLU A C 1
ATOM 796 O O . GLU A 1 98 ? -18.636 -17.306 17.286 1.00 94.44 98 GLU A O 1
ATOM 801 N N . GLY A 1 99 ? -16.417 -16.949 17.257 1.00 93.44 99 GLY A N 1
ATOM 802 C CA . GLY A 1 99 ? -16.227 -17.218 15.834 1.00 93.44 99 GLY A CA 1
ATOM 803 C C . GLY A 1 99 ? -16.386 -15.985 14.941 1.00 93.44 99 GLY A C 1
ATOM 804 O O . GLY A 1 99 ? -16.434 -16.131 13.716 1.00 93.44 99 GLY A O 1
ATOM 805 N N . GLU A 1 100 ? -16.458 -14.788 15.521 1.00 94.69 100 GLU A N 1
ATOM 806 C CA . GLU A 1 100 ? -16.555 -13.527 14.797 1.00 94.69 100 GLU A CA 1
ATOM 807 C C . GLU A 1 100 ? -15.162 -12.986 14.458 1.00 94.69 100 GLU A C 1
ATOM 809 O O . GLU A 1 100 ? -14.199 -13.096 15.219 1.00 94.69 100 GLU A O 1
ATOM 814 N N . VAL A 1 101 ? -15.038 -12.374 13.280 1.00 94.62 101 VAL A N 1
ATOM 815 C CA . VAL A 1 101 ? -13.782 -11.738 12.869 1.00 94.62 101 VAL A CA 1
ATOM 816 C C . VAL A 1 101 ? -13.585 -10.470 13.696 1.00 94.62 101 VAL A C 1
ATOM 818 O O . VAL A 1 101 ? -14.420 -9.570 13.650 1.00 94.62 101 VAL A O 1
ATOM 821 N N . THR A 1 102 ? -12.461 -10.363 14.400 1.00 94.50 102 THR A N 1
ATOM 822 C CA . THR A 1 102 ? -12.091 -9.171 15.187 1.00 94.50 102 THR A CA 1
ATOM 823 C C . THR A 1 102 ? -11.056 -8.310 14.471 1.00 94.50 102 THR A C 1
ATOM 825 O O . THR A 1 102 ? -11.056 -7.082 14.605 1.00 94.50 102 THR A O 1
ATOM 828 N N . LYS A 1 103 ? -10.209 -8.934 13.646 1.00 94.25 103 LYS A N 1
ATOM 829 C CA . LYS A 1 103 ? -9.195 -8.254 12.841 1.00 94.25 103 LYS A CA 1
ATOM 830 C C . LYS A 1 103 ? -8.938 -9.008 11.546 1.00 94.25 103 LYS A C 1
ATOM 832 O O . LYS A 1 103 ? -8.906 -10.230 11.506 1.00 94.25 103 LYS A O 1
ATOM 837 N N . HIS A 1 104 ? -8.691 -8.260 10.484 1.00 95.94 104 HIS A N 1
ATOM 838 C CA . HIS A 1 104 ? -8.131 -8.751 9.231 1.00 95.94 104 HIS A CA 1
ATOM 839 C C . HIS A 1 104 ? -6.834 -8.009 8.957 1.00 95.94 104 HIS A C 1
ATOM 841 O O . HIS A 1 104 ? -6.809 -6.776 9.016 1.00 95.94 104 HIS A O 1
ATOM 847 N N . VAL A 1 105 ? -5.786 -8.738 8.584 1.00 96.44 105 VAL A N 1
ATOM 848 C CA . VAL A 1 105 ? -4.519 -8.164 8.121 1.00 96.44 105 VAL A CA 1
ATOM 849 C C . VAL A 1 105 ? -4.135 -8.791 6.792 1.00 96.44 105 VAL A C 1
ATOM 851 O O . VAL A 1 105 ? -4.154 -10.004 6.618 1.00 96.44 105 VAL A O 1
ATOM 854 N N . SER A 1 106 ? -3.763 -7.967 5.819 1.00 97.88 106 SER A N 1
ATOM 855 C CA . SER A 1 106 ? -3.304 -8.462 4.520 1.00 97.88 106 SER A CA 1
ATOM 856 C C . SER A 1 106 ? -2.388 -7.472 3.826 1.00 97.88 106 SER A C 1
ATOM 858 O O . SER A 1 106 ? -2.517 -6.264 4.012 1.00 97.88 106 SER A O 1
ATOM 860 N N . TRP A 1 107 ? -1.513 -7.964 2.956 1.00 98.25 107 TRP A N 1
ATOM 861 C CA . TRP A 1 107 ? -0.757 -7.108 2.048 1.00 98.25 107 TRP A CA 1
ATOM 862 C C . TRP A 1 107 ? -0.498 -7.780 0.710 1.00 98.25 107 TRP A C 1
ATOM 864 O O . TRP A 1 107 ? -0.527 -9.002 0.581 1.00 98.25 107 TRP A O 1
ATOM 874 N N . THR A 1 108 ? -0.233 -6.942 -0.283 1.00 98.00 108 THR A N 1
ATOM 875 C CA . THR A 1 108 ? 0.209 -7.340 -1.613 1.00 98.00 108 THR A CA 1
ATOM 876 C C . THR A 1 108 ? 1.318 -6.398 -2.059 1.00 98.00 108 THR A C 1
ATOM 878 O O . THR A 1 108 ? 1.170 -5.181 -1.961 1.00 98.00 108 THR A O 1
ATOM 881 N N . CYS A 1 109 ? 2.413 -6.951 -2.574 1.00 97.69 109 CYS A N 1
ATOM 882 C CA . CYS A 1 109 ? 3.577 -6.220 -3.061 1.00 97.69 109 CYS A CA 1
ATOM 883 C C . CYS A 1 109 ? 3.948 -6.672 -4.477 1.00 97.69 109 CYS A C 1
ATOM 885 O O . CYS A 1 109 ? 4.008 -7.872 -4.755 1.00 97.69 109 CYS A O 1
ATOM 887 N N . PHE A 1 110 ? 4.246 -5.708 -5.348 1.00 96.56 110 PHE A N 1
ATOM 888 C CA . PHE A 1 110 ? 4.705 -5.939 -6.713 1.00 96.56 110 PHE A CA 1
ATOM 889 C C . PHE A 1 110 ? 5.962 -5.125 -7.009 1.00 96.56 110 PHE A C 1
ATOM 891 O O . PHE A 1 110 ? 6.029 -3.937 -6.682 1.00 96.56 110 PHE A O 1
ATOM 898 N N . LYS A 1 111 ? 6.915 -5.738 -7.717 1.00 94.50 111 LYS A N 1
ATOM 899 C CA . LYS A 1 111 ? 8.094 -5.049 -8.243 1.00 94.50 111 LYS A CA 1
ATOM 900 C C . LYS A 1 111 ? 8.029 -4.900 -9.758 1.00 94.50 111 LYS A C 1
ATOM 902 O O . LYS A 1 111 ? 8.024 -5.879 -10.495 1.00 94.50 111 LYS A O 1
ATOM 907 N N . ILE A 1 112 ? 8.021 -3.656 -10.220 1.00 93.69 112 ILE A N 1
ATOM 908 C CA . ILE A 1 112 ? 7.884 -3.279 -11.627 1.00 93.69 112 ILE A CA 1
ATOM 909 C C . ILE A 1 112 ? 9.222 -2.737 -12.124 1.00 93.69 112 ILE A C 1
ATOM 911 O O . ILE A 1 112 ? 9.808 -1.850 -11.503 1.00 93.69 112 ILE A O 1
ATOM 915 N N . LYS A 1 113 ? 9.703 -3.259 -13.255 1.00 92.56 113 LYS A N 1
ATOM 916 C CA . LYS A 1 113 ? 10.895 -2.749 -13.945 1.00 92.56 113 LYS A CA 1
ATOM 917 C C . LYS A 1 113 ? 10.485 -1.763 -15.025 1.00 92.56 113 LYS A C 1
ATOM 919 O O . LYS A 1 113 ? 9.790 -2.159 -15.950 1.00 92.56 113 LYS A O 1
ATOM 924 N N . HIS A 1 114 ? 10.969 -0.534 -14.999 1.00 91.12 114 HIS A N 1
ATOM 925 C CA . HIS A 1 114 ? 10.855 0.396 -16.119 1.00 91.12 114 HIS A CA 1
ATOM 926 C C . HIS A 1 114 ? 12.171 0.442 -16.881 1.00 91.12 114 HIS A C 1
ATOM 928 O O . HIS A 1 114 ? 13.218 0.720 -16.308 1.00 91.12 114 HIS A O 1
ATOM 934 N N . VAL A 1 115 ? 12.126 0.150 -18.178 1.00 89.31 115 VAL A N 1
ATOM 935 C CA . VAL A 1 115 ? 13.295 0.285 -19.050 1.00 89.31 115 VAL A CA 1
ATOM 936 C C . VAL A 1 115 ? 13.262 1.671 -19.674 1.00 89.31 115 VAL A C 1
ATOM 938 O O . VAL A 1 115 ? 12.287 2.016 -20.3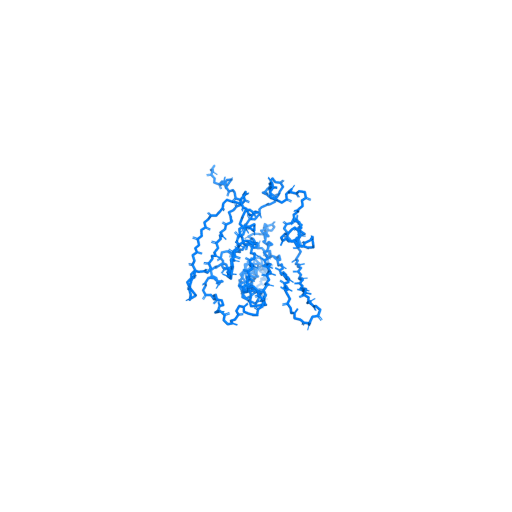39 1.00 89.31 115 VAL A O 1
ATOM 941 N N . VAL A 1 116 ? 14.314 2.452 -19.433 1.00 84.69 116 VAL A N 1
ATOM 942 C CA . VAL A 1 116 ? 14.454 3.818 -19.956 1.00 84.69 116 VAL A CA 1
ATOM 943 C C . VAL A 1 116 ? 15.218 3.779 -21.277 1.00 84.69 116 VAL A C 1
ATOM 945 O O . VAL A 1 116 ? 14.738 4.265 -22.297 1.00 84.69 116 VAL A O 1
ATOM 948 N N . GLU A 1 117 ? 16.378 3.126 -21.272 1.00 86.06 117 GLU A N 1
ATOM 949 C CA . GLU A 1 117 ? 17.236 2.913 -22.438 1.00 86.06 117 GLU A CA 1
ATOM 950 C C . GLU A 1 117 ? 18.024 1.594 -22.280 1.00 86.06 117 GLU A C 1
ATOM 952 O O . GLU A 1 117 ? 17.954 0.959 -21.220 1.00 86.06 117 GLU A O 1
ATOM 957 N N . PRO A 1 118 ? 18.735 1.097 -23.313 1.00 84.94 118 PRO A N 1
ATOM 958 C CA . PRO A 1 118 ? 19.434 -0.179 -23.213 1.00 84.94 118 PRO A CA 1
ATOM 959 C C . PRO A 1 118 ? 20.447 -0.171 -22.061 1.00 84.94 118 PRO A C 1
ATOM 961 O O . PRO A 1 118 ? 21.388 0.614 -22.050 1.00 84.94 118 PRO A O 1
ATOM 964 N N . GLY A 1 119 ? 20.249 -1.057 -21.083 1.00 84.50 119 GLY A N 1
ATOM 965 C CA . GLY A 1 119 ? 21.104 -1.146 -19.895 1.00 84.50 119 GLY A CA 1
ATOM 966 C C . GLY A 1 119 ? 20.737 -0.193 -18.751 1.00 84.50 119 GLY A C 1
ATOM 967 O O . GLY A 1 119 ? 21.294 -0.346 -17.668 1.00 84.50 119 GLY A O 1
ATOM 968 N N . VAL A 1 120 ? 19.771 0.712 -18.938 1.00 89.56 120 VAL A N 1
ATOM 969 C CA . VAL A 1 120 ? 19.311 1.654 -17.906 1.00 89.56 120 VAL A CA 1
ATOM 970 C C . VAL A 1 120 ? 17.858 1.372 -17.553 1.00 89.56 120 VAL A C 1
ATOM 972 O O . VAL A 1 120 ? 16.963 1.355 -18.406 1.00 89.56 120 VAL A O 1
ATOM 975 N N . TYR A 1 121 ? 17.625 1.125 -16.270 1.00 89.12 121 TYR A N 1
ATOM 976 C CA . TYR A 1 121 ? 16.322 0.757 -15.750 1.00 89.12 121 TYR A CA 1
ATOM 977 C C . TYR A 1 121 ? 16.076 1.367 -14.377 1.00 89.12 121 TYR A C 1
ATOM 979 O O . TYR A 1 121 ? 16.986 1.456 -13.556 1.00 89.12 121 TYR A O 1
ATOM 987 N N . ASP A 1 122 ? 14.810 1.671 -14.128 1.00 89.81 122 ASP A N 1
ATOM 988 C CA . ASP A 1 122 ? 14.291 2.035 -12.819 1.00 89.81 122 ASP A CA 1
ATOM 989 C C . ASP A 1 122 ? 13.441 0.887 -12.278 1.00 89.81 122 ASP A C 1
ATOM 991 O O . ASP A 1 122 ? 12.781 0.164 -13.031 1.00 89.81 122 ASP A O 1
ATOM 995 N N . TRP A 1 123 ? 13.443 0.709 -10.963 1.00 90.81 123 TRP A N 1
ATOM 996 C CA . TRP A 1 123 ? 12.593 -0.264 -10.287 1.00 90.81 123 TRP A CA 1
ATOM 997 C C . TRP A 1 123 ? 11.631 0.448 -9.355 1.00 90.81 123 TRP A C 1
ATOM 999 O O . TRP A 1 123 ? 12.014 1.372 -8.641 1.00 90.81 123 TRP A O 1
ATOM 1009 N N . ILE A 1 124 ? 10.390 -0.023 -9.332 1.00 91.44 124 ILE A N 1
ATOM 1010 C CA . ILE A 1 124 ? 9.382 0.426 -8.379 1.00 91.44 124 ILE A CA 1
ATOM 1011 C C . ILE A 1 124 ? 8.868 -0.800 -7.635 1.00 91.44 124 ILE A C 1
ATOM 1013 O O . ILE A 1 124 ? 8.281 -1.688 -8.247 1.00 91.44 124 ILE A O 1
ATOM 1017 N N . GLN A 1 125 ? 9.076 -0.842 -6.321 1.00 93.94 125 GLN A N 1
ATOM 1018 C CA . GLN A 1 125 ? 8.444 -1.810 -5.427 1.00 93.94 125 GLN A CA 1
ATOM 1019 C C . GLN A 1 125 ? 7.272 -1.121 -4.742 1.00 93.94 125 GLN A C 1
ATOM 1021 O O . GLN A 1 125 ? 7.486 -0.315 -3.838 1.00 93.94 125 GLN A O 1
ATOM 1026 N N . THR A 1 126 ? 6.055 -1.405 -5.201 1.00 95.81 126 THR A N 1
ATOM 1027 C CA . THR A 1 126 ? 4.825 -0.809 -4.674 1.00 95.81 126 THR A CA 1
ATOM 1028 C C . THR A 1 126 ? 3.998 -1.852 -3.939 1.00 95.81 126 THR A C 1
ATOM 1030 O O . THR A 1 126 ? 3.933 -3.010 -4.357 1.00 95.81 126 THR A O 1
ATOM 1033 N N . ALA A 1 127 ? 3.362 -1.449 -2.842 1.00 97.25 127 ALA A N 1
ATOM 1034 C CA . ALA A 1 127 ? 2.553 -2.351 -2.035 1.00 97.25 127 ALA A CA 1
ATOM 1035 C C . ALA A 1 127 ? 1.301 -1.674 -1.480 1.00 97.25 127 ALA A C 1
ATOM 1037 O O . ALA A 1 127 ? 1.253 -0.451 -1.326 1.00 97.25 127 ALA A O 1
ATOM 1038 N N . VAL A 1 128 ? 0.314 -2.499 -1.144 1.00 97.88 128 VAL A N 1
ATOM 1039 C CA . VAL A 1 128 ? -0.825 -2.138 -0.302 1.00 97.88 128 VAL A CA 1
ATOM 1040 C C . VAL A 1 128 ? -0.843 -3.061 0.908 1.00 97.88 128 VAL A C 1
ATOM 1042 O O . VAL A 1 128 ? -0.695 -4.273 0.767 1.00 97.88 128 VAL A O 1
ATOM 1045 N N . PHE A 1 129 ? -1.020 -2.480 2.085 1.00 96.88 129 PHE A N 1
ATOM 1046 C CA . PHE A 1 129 ? -1.301 -3.159 3.341 1.00 96.88 129 PHE A CA 1
ATOM 1047 C C . PHE A 1 129 ? -2.680 -2.720 3.819 1.00 96.88 129 PHE A C 1
ATOM 1049 O O . PHE A 1 129 ? -3.024 -1.543 3.724 1.00 96.88 129 PHE A O 1
ATOM 1056 N N . VAL A 1 130 ? -3.475 -3.666 4.301 1.00 96.88 130 VAL A N 1
ATOM 1057 C CA . VAL A 1 130 ? -4.832 -3.439 4.788 1.00 96.88 130 VAL A CA 1
ATOM 1058 C C . VAL A 1 130 ? -4.955 -4.076 6.158 1.00 96.88 130 VAL A C 1
ATOM 1060 O O . VAL A 1 130 ? -4.773 -5.287 6.290 1.00 96.88 130 VAL A O 1
ATOM 1063 N N . GLN A 1 131 ? -5.328 -3.256 7.132 1.00 95.00 131 GLN A N 1
ATOM 1064 C CA . GLN A 1 131 ? -5.794 -3.682 8.440 1.00 95.00 131 GLN A CA 1
ATOM 1065 C C . GLN A 1 131 ? -7.248 -3.246 8.596 1.00 95.00 131 GLN A C 1
ATOM 1067 O O . GLN A 1 131 ? -7.593 -2.095 8.326 1.00 95.00 131 GLN A O 1
ATOM 1072 N N . TRP A 1 132 ? -8.115 -4.174 8.984 1.00 95.00 132 TRP A N 1
ATOM 1073 C CA . TRP A 1 132 ? -9.545 -3.924 9.117 1.00 95.00 132 TRP A CA 1
ATOM 1074 C C . TRP A 1 132 ? -10.072 -4.529 10.413 1.00 95.00 132 TRP A C 1
ATOM 1076 O O . TRP A 1 132 ? -9.840 -5.702 10.690 1.00 95.00 132 TRP A O 1
ATOM 1086 N N . HIS A 1 133 ? -10.778 -3.708 11.182 1.00 93.31 133 HIS A N 1
ATOM 1087 C CA . HIS A 1 133 ? -11.452 -4.058 12.423 1.00 93.31 133 HIS A CA 1
ATOM 1088 C C . HIS A 1 133 ? -12.962 -3.931 12.183 1.00 93.31 133 HIS A C 1
ATOM 1090 O O . HIS A 1 133 ? -13.505 -2.829 12.305 1.00 93.31 133 HIS A O 1
ATOM 1096 N N . PRO A 1 134 ? -13.649 -5.017 11.785 1.00 91.75 134 PRO A N 1
ATOM 1097 C CA . PRO A 1 134 ? -15.069 -4.969 11.426 1.00 91.75 134 PRO A CA 1
ATOM 1098 C C . PRO A 1 134 ? -15.965 -4.497 12.572 1.00 91.75 134 PRO A C 1
ATOM 1100 O O . PRO A 1 134 ? -16.890 -3.725 12.341 1.00 91.75 134 PRO A O 1
ATOM 1103 N N . GLN A 1 135 ? -15.685 -4.934 13.803 1.00 89.88 135 GLN A N 1
ATOM 1104 C CA . GLN A 1 135 ? -16.504 -4.618 14.977 1.00 89.88 135 GLN A CA 1
ATOM 1105 C C . GLN A 1 135 ? -16.396 -3.140 15.393 1.00 89.88 135 GLN A C 1
ATOM 1107 O O . GLN A 1 135 ? -17.337 -2.580 15.950 1.00 89.88 135 GLN A O 1
ATOM 1112 N N . GLU A 1 136 ? -15.265 -2.499 15.089 1.00 89.38 136 GLU A N 1
ATOM 1113 C CA . GLU A 1 136 ? -15.005 -1.083 15.377 1.00 89.38 136 GLU A CA 1
ATOM 1114 C C . GLU A 1 136 ? -15.318 -0.170 14.181 1.00 89.38 136 GLU A C 1
ATOM 1116 O O . GLU A 1 136 ? -15.202 1.050 14.295 1.00 89.38 136 GLU A O 1
ATOM 1121 N N . ASP A 1 137 ? -15.687 -0.753 13.034 1.00 89.56 137 ASP A N 1
ATOM 1122 C CA . ASP A 1 137 ? -15.824 -0.068 11.744 1.00 89.56 137 ASP A CA 1
ATOM 1123 C C . ASP A 1 137 ? -14.590 0.792 11.408 1.00 89.56 137 ASP A C 1
ATOM 1125 O O . ASP A 1 137 ? -14.659 1.959 11.017 1.00 89.56 137 ASP A O 1
ATOM 1129 N N . ARG A 1 138 ? -13.411 0.199 11.623 1.00 90.94 138 ARG A N 1
ATOM 1130 C CA . ARG A 1 138 ? -12.121 0.859 11.424 1.00 90.94 138 ARG A CA 1
ATOM 1131 C C . ARG A 1 138 ? -11.306 0.168 10.353 1.00 90.94 138 ARG A C 1
ATOM 1133 O O . ARG A 1 138 ? -11.178 -1.054 10.326 1.00 90.94 138 ARG A O 1
ATOM 1140 N N . GLN A 1 139 ? -10.686 0.960 9.486 1.00 93.31 139 GLN A N 1
ATOM 1141 C CA . GLN A 1 139 ? -9.869 0.446 8.394 1.00 93.31 139 GLN A CA 1
ATOM 1142 C C . GLN A 1 139 ? -8.654 1.337 8.140 1.00 93.31 139 GLN A C 1
ATOM 1144 O O . GLN A 1 139 ? -8.782 2.532 7.886 1.00 93.31 139 GLN A O 1
ATOM 1149 N N . LEU A 1 140 ? -7.472 0.732 8.167 1.00 93.56 140 LEU A N 1
ATOM 1150 C CA . LEU A 1 140 ? -6.214 1.349 7.777 1.00 93.56 140 LEU A CA 1
ATOM 1151 C C . LEU A 1 140 ? -5.750 0.737 6.460 1.00 93.56 140 LEU A C 1
ATOM 1153 O O . LEU A 1 140 ? -5.589 -0.479 6.345 1.00 93.56 140 LEU A O 1
ATOM 1157 N N . VAL A 1 141 ? -5.484 1.590 5.477 1.00 95.44 141 VAL A N 1
ATOM 1158 C CA . VAL A 1 141 ? -4.913 1.190 4.191 1.00 95.44 141 VAL A CA 1
ATOM 1159 C C . VAL A 1 141 ? -3.606 1.931 3.984 1.00 95.44 141 VAL A C 1
ATOM 1161 O O . VAL A 1 141 ? -3.582 3.147 3.810 1.00 95.44 141 VAL A O 1
ATOM 1164 N N . PHE A 1 142 ? -2.503 1.200 3.983 1.00 94.25 142 PHE A N 1
ATOM 1165 C CA . PHE A 1 142 ? -1.171 1.755 3.809 1.00 94.25 142 PHE A CA 1
ATOM 1166 C C . PHE A 1 142 ? -0.635 1.423 2.414 1.00 94.25 142 PHE A C 1
ATOM 1168 O O . PHE A 1 142 ? -0.427 0.262 2.066 1.00 94.25 142 PHE A O 1
ATOM 1175 N N . PHE A 1 143 ? -0.408 2.454 1.604 1.00 95.12 143 PHE A N 1
ATOM 1176 C CA . PHE A 1 143 ? 0.186 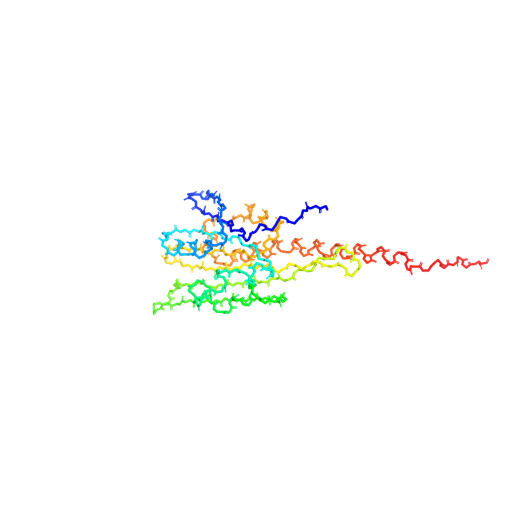2.363 0.278 1.00 95.12 143 PHE A CA 1
ATOM 1177 C C . PHE A 1 143 ? 1.660 2.755 0.318 1.00 95.12 143 PHE A C 1
ATOM 1179 O O . PHE A 1 143 ? 2.010 3.869 0.714 1.00 95.12 143 PHE A O 1
ATOM 1186 N N . LEU A 1 144 ? 2.509 1.866 -0.190 1.00 92.69 144 LEU A N 1
ATOM 1187 C CA . LEU A 1 144 ? 3.947 2.066 -0.299 1.00 92.69 144 LEU A CA 1
ATOM 1188 C C . LEU A 1 144 ? 4.354 2.358 -1.747 1.00 92.69 144 LEU A C 1
ATOM 1190 O O . LEU A 1 144 ? 3.964 1.625 -2.663 1.00 92.69 144 LEU A O 1
ATOM 1194 N N . ASN A 1 145 ? 5.176 3.396 -1.936 1.00 92.12 145 ASN A N 1
ATOM 1195 C CA . ASN A 1 145 ? 5.811 3.767 -3.208 1.00 92.12 145 ASN A CA 1
ATOM 1196 C C . ASN A 1 145 ? 4.815 3.821 -4.373 1.00 92.12 145 ASN A C 1
ATOM 1198 O O . ASN A 1 145 ? 5.056 3.280 -5.452 1.00 92.12 145 ASN A O 1
ATOM 1202 N N . LEU A 1 146 ? 3.646 4.408 -4.119 1.00 92.75 146 LEU A N 1
ATOM 1203 C CA . LEU A 1 146 ? 2.499 4.328 -5.012 1.00 92.75 146 LEU A CA 1
ATOM 1204 C C . LEU A 1 146 ? 2.746 5.148 -6.293 1.00 92.75 146 LEU A C 1
ATOM 1206 O O . LEU A 1 146 ? 2.808 6.381 -6.207 1.00 92.75 146 LEU A O 1
ATOM 1210 N N . PRO A 1 147 ? 2.828 4.526 -7.488 1.00 92.31 147 PRO A N 1
ATOM 1211 C CA . PRO A 1 147 ? 3.046 5.268 -8.725 1.00 92.31 147 PRO A CA 1
ATOM 1212 C C . PRO A 1 147 ? 1.912 6.262 -8.981 1.00 92.31 147 PRO A C 1
ATOM 1214 O O . PRO A 1 147 ? 0.744 5.988 -8.691 1.00 92.31 147 PRO A O 1
ATOM 1217 N N . SER A 1 148 ? 2.225 7.407 -9.591 1.00 90.44 148 SER A N 1
ATOM 1218 C CA . SER A 1 148 ? 1.247 8.478 -9.832 1.00 90.44 148 SER A CA 1
ATOM 1219 C C . SER A 1 148 ? 0.013 8.012 -10.614 1.00 90.44 148 SER A C 1
ATOM 1221 O O . SER A 1 148 ? -1.095 8.469 -10.326 1.00 90.44 148 SER A O 1
ATOM 1223 N N . ILE A 1 149 ? 0.174 7.085 -11.570 1.00 89.62 149 ILE A N 1
ATOM 1224 C CA . ILE A 1 149 ? -0.957 6.529 -12.331 1.00 89.62 149 ILE A CA 1
ATOM 1225 C C . ILE A 1 149 ? -1.892 5.708 -11.435 1.00 89.62 149 ILE A C 1
ATOM 1227 O O . ILE A 1 149 ? -3.111 5.824 -11.549 1.00 89.62 149 ILE A O 1
ATOM 1231 N N . VAL A 1 150 ? -1.323 4.938 -10.504 1.00 93.50 150 VAL A N 1
ATOM 1232 C CA . VAL A 1 150 ? -2.060 4.104 -9.550 1.00 93.50 150 VAL A CA 1
ATOM 1233 C C . VAL A 1 150 ? -2.755 4.999 -8.528 1.00 93.50 150 VAL A C 1
ATOM 1235 O O . VAL A 1 150 ? -3.941 4.822 -8.267 1.00 93.50 150 VAL A O 1
ATOM 1238 N N . LYS A 1 151 ? -2.068 6.034 -8.023 1.00 92.31 151 LYS A N 1
ATOM 1239 C CA . LYS A 1 151 ? -2.649 7.034 -7.113 1.00 92.31 151 LYS A CA 1
ATOM 1240 C C . LYS A 1 151 ? -3.860 7.734 -7.728 1.00 92.31 151 LYS A C 1
ATOM 1242 O O . LYS A 1 151 ? -4.889 7.863 -7.068 1.00 92.31 151 LYS A O 1
ATOM 1247 N N . LYS A 1 152 ? -3.753 8.162 -8.991 1.00 91.81 152 LYS A N 1
ATOM 1248 C CA . LYS A 1 152 ? -4.869 8.769 -9.727 1.00 91.81 152 LYS A CA 1
ATOM 1249 C C . LYS A 1 152 ? -6.022 7.779 -9.898 1.00 91.81 152 LYS A C 1
ATOM 1251 O O . LYS A 1 152 ? -7.162 8.128 -9.612 1.00 91.81 152 LYS A O 1
ATOM 1256 N N . TYR A 1 153 ? -5.719 6.544 -10.297 1.00 93.75 153 TYR A N 1
ATOM 1257 C CA . TYR A 1 153 ? -6.726 5.500 -10.462 1.00 93.75 153 TYR A CA 1
ATOM 1258 C C . TYR A 1 153 ? -7.509 5.237 -9.169 1.00 93.75 153 TYR A C 1
ATOM 1260 O O . TYR A 1 153 ? -8.737 5.248 -9.188 1.00 93.75 153 TYR A O 1
ATOM 1268 N N . LEU A 1 154 ? -6.810 5.085 -8.042 1.00 93.50 154 LEU A N 1
ATOM 1269 C CA . LEU A 1 154 ? -7.419 4.872 -6.728 1.00 93.50 154 LEU A CA 1
ATOM 1270 C C . LEU A 1 154 ? -8.284 6.056 -6.280 1.00 93.50 154 LEU A C 1
ATOM 1272 O O . LEU A 1 154 ? -9.324 5.850 -5.664 1.00 93.50 154 LEU A O 1
ATOM 1276 N N . ALA A 1 155 ? -7.888 7.292 -6.598 1.00 90.88 155 ALA A N 1
ATOM 1277 C CA . ALA A 1 155 ? -8.695 8.472 -6.298 1.00 90.88 155 ALA A CA 1
ATOM 1278 C C . ALA A 1 155 ? -10.007 8.513 -7.104 1.00 90.88 155 ALA A C 1
ATOM 1280 O O . ALA A 1 155 ? -11.028 8.931 -6.570 1.00 90.88 155 ALA A O 1
ATOM 1281 N N . GLU A 1 156 ? -9.985 8.057 -8.358 1.00 92.62 156 GLU A N 1
ATOM 1282 C CA . GLU A 1 156 ? -11.157 8.013 -9.247 1.00 92.62 156 GLU A CA 1
ATOM 1283 C C . GLU A 1 156 ? -12.100 6.835 -8.950 1.00 92.62 156 GLU A C 1
ATOM 1285 O O . GLU A 1 156 ? -13.292 6.923 -9.227 1.00 92.62 156 GLU A O 1
ATOM 1290 N N . HIS A 1 157 ? -11.579 5.739 -8.389 1.00 93.25 157 HIS A N 1
ATOM 1291 C CA . HIS A 1 157 ? -12.309 4.480 -8.189 1.00 93.25 157 HIS A CA 1
ATOM 1292 C C . HIS A 1 157 ? -12.447 4.123 -6.706 1.00 93.25 157 HIS A C 1
ATOM 1294 O O . HIS A 1 157 ? -12.396 2.947 -6.345 1.00 93.25 157 HIS A O 1
ATOM 1300 N N . ARG A 1 158 ? -12.582 5.126 -5.827 1.00 90.88 158 ARG A N 1
ATOM 1301 C CA . ARG A 1 158 ? -12.713 4.869 -4.387 1.00 90.88 158 ARG A CA 1
ATOM 1302 C C . ARG A 1 158 ? -13.914 3.965 -4.104 1.00 90.88 158 ARG A C 1
ATOM 1304 O O . ARG A 1 158 ? -14.997 4.219 -4.637 1.00 90.88 158 ARG A O 1
ATOM 1311 N N . PRO A 1 159 ? -13.742 2.933 -3.265 1.00 91.69 159 PRO A N 1
ATOM 1312 C CA . PRO A 1 159 ? -14.830 2.037 -2.925 1.00 91.69 159 PRO A CA 1
ATOM 1313 C C . PRO A 1 159 ? -15.890 2.787 -2.120 1.00 91.69 159 PRO A C 1
ATOM 1315 O O . PRO A 1 159 ? -15.563 3.570 -1.227 1.00 91.69 159 PRO A O 1
ATOM 1318 N N . SER A 1 160 ? -17.157 2.521 -2.426 1.00 88.88 160 SER A N 1
ATOM 1319 C CA . SER A 1 160 ? -18.290 2.980 -1.615 1.00 88.88 160 SER A CA 1
ATOM 1320 C C . SER A 1 160 ? -18.256 2.359 -0.208 1.00 88.88 160 SER A C 1
ATOM 1322 O O . SER A 1 160 ? -17.622 1.314 -0.034 1.00 88.88 160 SER A O 1
ATOM 1324 N N . PRO A 1 161 ? -18.965 2.934 0.784 1.00 84.56 161 PRO A N 1
ATOM 1325 C CA . PRO A 1 161 ? -19.010 2.389 2.145 1.00 84.56 161 PRO A CA 1
ATOM 1326 C C . PRO A 1 161 ? -19.320 0.887 2.197 1.00 84.56 161 PRO A C 1
ATOM 1328 O O . PRO A 1 161 ? -18.562 0.113 2.774 1.00 84.56 161 PRO A O 1
ATOM 1331 N N . ASN A 1 162 ? -20.339 0.438 1.460 1.00 85.94 162 ASN A N 1
ATOM 1332 C CA . ASN A 1 162 ? -20.719 -0.978 1.409 1.00 85.94 162 ASN A CA 1
ATOM 1333 C C . ASN A 1 162 ? -19.625 -1.883 0.821 1.00 85.94 162 ASN A C 1
ATOM 1335 O O . ASN A 1 162 ? -19.530 -3.053 1.177 1.00 85.94 162 ASN A O 1
ATOM 1339 N N . GLN A 1 163 ? -18.800 -1.368 -0.094 1.00 90.56 163 GLN A N 1
ATOM 1340 C CA . GLN A 1 163 ? -17.696 -2.135 -0.670 1.00 90.56 163 GLN A CA 1
ATOM 1341 C C . GLN A 1 163 ? -16.499 -2.233 0.282 1.00 90.56 163 GLN A C 1
ATOM 1343 O O . GLN A 1 163 ? -15.738 -3.191 0.173 1.00 90.56 163 GLN A O 1
ATOM 1348 N N . ARG A 1 164 ? -16.323 -1.279 1.208 1.00 89.56 164 ARG A N 1
ATOM 1349 C CA . ARG A 1 164 ? -15.203 -1.264 2.169 1.00 89.56 164 ARG A CA 1
ATOM 1350 C C . ARG A 1 164 ? -15.329 -2.296 3.283 1.00 89.56 164 ARG A C 1
ATOM 1352 O O . ARG A 1 164 ? -14.303 -2.696 3.828 1.00 89.56 164 ARG A O 1
ATOM 1359 N N . ALA A 1 165 ? -16.539 -2.803 3.525 1.00 87.62 165 ALA A N 1
ATOM 1360 C CA . ALA A 1 165 ? -16.770 -3.981 4.362 1.00 87.62 165 ALA A CA 1
ATOM 1361 C C . ALA A 1 165 ? -16.111 -5.260 3.799 1.00 87.62 165 ALA A C 1
ATOM 1363 O O . ALA A 1 165 ? -16.022 -6.268 4.488 1.00 87.62 165 ALA A O 1
ATOM 1364 N N . ASN A 1 166 ? -15.642 -5.237 2.545 1.00 91.88 166 ASN A N 1
ATOM 1365 C CA . ASN A 1 166 ? -14.776 -6.269 1.994 1.00 91.88 166 ASN A CA 1
ATOM 1366 C C . ASN A 1 166 ? -13.308 -5.792 2.033 1.00 91.88 166 ASN A C 1
ATOM 1368 O O . ASN A 1 166 ? -12.933 -4.949 1.212 1.00 91.88 166 ASN A O 1
ATOM 1372 N N . PRO A 1 167 ? -12.438 -6.356 2.893 1.00 92.38 167 PRO A N 1
ATOM 1373 C CA . PRO A 1 167 ? -11.051 -5.901 3.016 1.00 92.38 167 PRO A CA 1
ATOM 1374 C C . PRO A 1 167 ? -10.213 -6.128 1.741 1.00 92.38 167 PRO A C 1
ATOM 1376 O O . PRO A 1 167 ? -9.186 -5.478 1.538 1.00 92.38 167 PRO A O 1
ATOM 1379 N N . TYR A 1 168 ? -10.663 -6.991 0.824 1.00 96.12 168 TYR A N 1
ATOM 1380 C CA . TYR A 1 168 ? -9.988 -7.261 -0.449 1.00 96.12 168 TYR A CA 1
ATOM 1381 C C . TYR A 1 168 ? -10.261 -6.214 -1.539 1.00 96.12 168 TYR A C 1
ATOM 1383 O O . TYR A 1 168 ? -9.618 -6.243 -2.597 1.00 96.12 168 TYR A O 1
ATOM 1391 N N . ILE A 1 169 ? -11.185 -5.269 -1.318 1.00 96.69 169 ILE A N 1
ATOM 1392 C CA . ILE A 1 169 ? -11.503 -4.252 -2.328 1.00 96.69 169 ILE A CA 1
ATOM 1393 C C . ILE A 1 169 ? -10.286 -3.380 -2.654 1.00 96.69 169 ILE A C 1
ATOM 1395 O O . ILE A 1 169 ? -10.024 -3.084 -3.820 1.00 96.69 169 ILE A O 1
ATOM 1399 N N . TRP A 1 170 ? -9.484 -3.045 -1.643 1.00 97.00 170 TRP A N 1
ATOM 1400 C CA . TRP A 1 170 ? -8.281 -2.233 -1.807 1.00 97.00 170 TRP A CA 1
ATOM 1401 C C . TRP A 1 170 ? -7.205 -2.951 -2.608 1.00 97.00 170 TRP A C 1
ATOM 1403 O O . TRP A 1 170 ? -6.609 -2.344 -3.493 1.00 97.00 170 TRP A O 1
ATOM 1413 N N . HIS A 1 171 ? -7.016 -4.252 -2.373 1.00 97.69 171 HIS A N 1
ATOM 1414 C CA . HIS A 1 171 ? -6.118 -5.089 -3.175 1.00 97.69 171 HIS A CA 1
ATOM 1415 C C . HIS A 1 171 ? -6.553 -5.143 -4.631 1.00 97.69 171 HIS A C 1
ATOM 1417 O O . HIS A 1 171 ? -5.724 -5.014 -5.527 1.00 97.69 171 HIS A O 1
ATOM 1423 N N . THR A 1 172 ? -7.858 -5.277 -4.868 1.00 97.00 172 THR A N 1
ATOM 1424 C CA . THR A 1 172 ? -8.421 -5.331 -6.220 1.00 97.00 172 THR A CA 1
ATOM 1425 C C . THR A 1 172 ? -8.164 -4.026 -6.973 1.00 97.00 172 THR A C 1
ATOM 1427 O O . THR A 1 172 ? -7.605 -4.045 -8.070 1.00 97.00 172 THR A O 1
ATOM 1430 N N . LEU A 1 173 ? -8.508 -2.886 -6.368 1.00 96.75 173 LEU A N 1
ATOM 1431 C CA . LEU A 1 173 ? -8.301 -1.568 -6.973 1.00 96.75 173 LEU A CA 1
ATOM 1432 C C . LEU A 1 173 ? -6.811 -1.252 -7.157 1.00 96.75 173 LEU A C 1
ATOM 1434 O O . LEU A 1 173 ? -6.404 -0.708 -8.186 1.00 96.75 173 LEU A O 1
ATOM 1438 N N . PHE A 1 174 ? -5.981 -1.626 -6.183 1.00 97.50 174 PHE A N 1
ATOM 1439 C CA . PHE A 1 174 ? -4.533 -1.485 -6.262 1.00 97.50 174 PHE A CA 1
ATOM 1440 C C . PHE A 1 174 ? -3.957 -2.298 -7.424 1.00 97.50 174 PHE A C 1
ATOM 1442 O O . PHE A 1 174 ? -3.266 -1.736 -8.272 1.00 97.50 174 PHE A O 1
ATOM 1449 N N . ALA A 1 175 ? -4.297 -3.586 -7.520 1.00 96.94 175 ALA A N 1
ATOM 1450 C CA . ALA A 1 175 ? -3.842 -4.464 -8.592 1.00 96.94 175 ALA A CA 1
ATOM 1451 C C . ALA A 1 175 ? -4.284 -3.955 -9.972 1.00 96.94 175 ALA A C 1
ATOM 1453 O O . ALA A 1 175 ? -3.476 -3.915 -10.897 1.00 96.94 175 ALA A O 1
ATOM 1454 N N . GLN A 1 176 ? -5.527 -3.485 -10.114 1.00 95.75 176 GLN A N 1
ATOM 1455 C CA . GLN A 1 176 ? -6.023 -2.891 -11.362 1.00 95.75 176 GLN A CA 1
ATOM 1456 C C . GLN A 1 176 ? -5.240 -1.636 -11.772 1.00 95.75 176 GLN A C 1
ATOM 1458 O O . GLN A 1 176 ? -4.956 -1.438 -12.956 1.00 95.75 176 GLN A O 1
ATOM 1463 N N . GLY A 1 177 ? -4.860 -0.793 -10.810 1.00 94.75 177 GLY A N 1
ATOM 1464 C CA . GLY A 1 177 ? -3.977 0.338 -11.073 1.00 94.75 177 GLY A CA 1
ATOM 1465 C C . GLY A 1 177 ? -2.563 -0.111 -11.455 1.00 94.75 177 GLY A C 1
ATOM 1466 O O . GLY A 1 177 ? -1.996 0.407 -12.416 1.00 94.75 177 GLY A O 1
ATOM 1467 N N . VAL A 1 178 ? -2.011 -1.100 -10.750 1.00 95.62 178 VAL A N 1
AT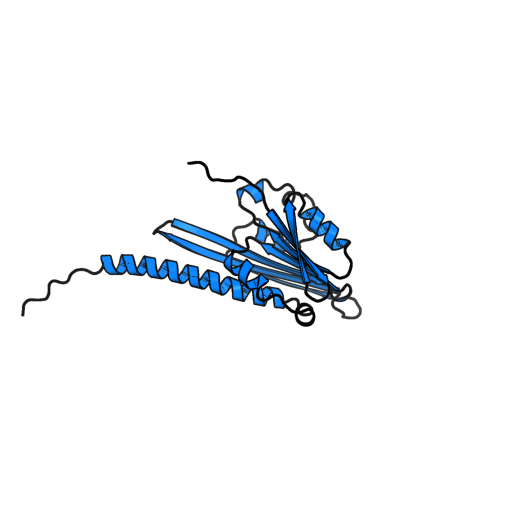OM 1468 C CA . VAL A 1 178 ? -0.676 -1.667 -11.000 1.00 95.62 178 VAL A CA 1
ATOM 1469 C C . VAL A 1 178 ? -0.576 -2.312 -12.383 1.00 95.62 178 VAL A C 1
ATOM 1471 O O . VAL A 1 178 ? 0.432 -2.112 -13.058 1.00 95.62 178 VAL A O 1
ATOM 1474 N N . VAL A 1 179 ? -1.622 -2.996 -12.860 1.00 94.56 179 VAL A N 1
ATOM 1475 C CA . VAL A 1 179 ? -1.684 -3.539 -14.231 1.00 94.56 179 VAL A CA 1
ATOM 1476 C C . VAL A 1 179 ? -1.422 -2.446 -15.271 1.00 94.56 179 VAL A C 1
ATOM 1478 O O . VAL A 1 179 ? -0.657 -2.670 -16.203 1.00 94.56 179 VAL A O 1
ATOM 1481 N N . LYS A 1 180 ? -1.957 -1.232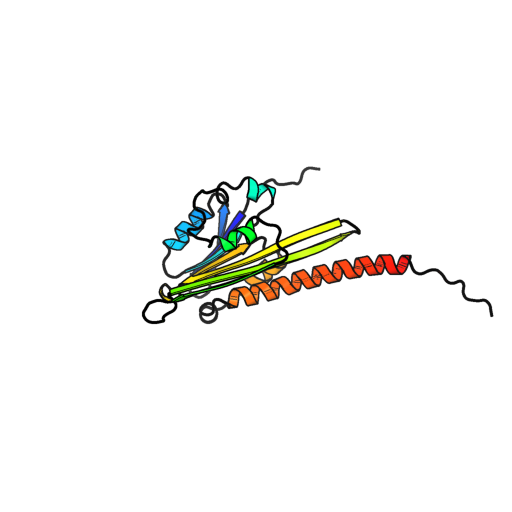 -15.083 1.00 90.81 180 LYS A N 1
ATOM 1482 C CA . LYS A 1 180 ? -1.713 -0.112 -16.010 1.00 90.81 180 LYS A CA 1
ATOM 1483 C C . LYS A 1 180 ? -0.250 0.338 -16.027 1.00 90.81 180 LYS A C 1
ATOM 1485 O O . LYS A 1 180 ? 0.259 0.709 -17.084 1.00 90.81 180 LYS A O 1
ATOM 1490 N N . GLU A 1 181 ? 0.429 0.330 -14.879 1.00 92.19 181 GLU A N 1
ATOM 1491 C CA . GLU A 1 181 ? 1.861 0.661 -14.822 1.00 92.19 181 GLU A CA 1
ATOM 1492 C C . GLU A 1 181 ? 2.720 -0.474 -15.409 1.00 92.19 181 GLU A C 1
ATOM 1494 O O . GLU A 1 181 ? 3.684 -0.201 -16.127 1.00 92.19 181 GLU A O 1
ATOM 1499 N N . TYR A 1 182 ? 2.331 -1.737 -15.201 1.00 92.69 182 TYR A N 1
ATOM 1500 C CA . TYR A 1 182 ? 2.957 -2.889 -15.857 1.00 92.69 182 TYR A CA 1
ATOM 1501 C C . TYR A 1 182 ? 2.825 -2.835 -17.380 1.00 92.69 182 TYR A C 1
ATOM 1503 O O . TYR A 1 182 ? 3.829 -2.979 -18.075 1.00 92.69 182 TYR A O 1
ATOM 1511 N N . ASP A 1 183 ? 1.628 -2.575 -17.910 1.00 92.56 183 ASP A N 1
ATOM 1512 C CA . ASP A 1 183 ? 1.404 -2.453 -19.354 1.00 92.56 183 ASP A CA 1
ATOM 1513 C C . ASP A 1 183 ? 2.321 -1.388 -19.958 1.00 92.56 183 ASP A C 1
ATOM 1515 O O . ASP A 1 183 ? 2.980 -1.617 -20.974 1.00 92.56 183 ASP A O 1
ATOM 1519 N N . LYS A 1 184 ? 2.422 -0.229 -19.299 1.00 89.12 184 LYS A N 1
ATOM 1520 C CA . LYS A 1 184 ? 3.322 0.852 -19.710 1.00 89.12 184 LYS A CA 1
ATOM 1521 C C . LYS A 1 184 ? 4.786 0.404 -19.715 1.00 89.12 184 LYS A C 1
ATOM 1523 O O . LYS A 1 184 ? 5.484 0.664 -20.692 1.00 89.12 184 LYS A O 1
ATOM 1528 N N . SER A 1 185 ? 5.240 -0.286 -18.668 1.00 91.44 185 SER A N 1
ATOM 1529 C CA . SER A 1 185 ? 6.589 -0.865 -18.599 1.00 91.44 185 SER A CA 1
ATOM 1530 C C . SER A 1 185 ? 6.875 -1.808 -19.779 1.00 91.44 185 SER A C 1
ATOM 1532 O O . SER A 1 185 ? 7.893 -1.657 -20.464 1.00 91.44 185 SER A O 1
ATOM 1534 N N . ILE A 1 186 ? 5.957 -2.738 -20.062 1.00 92.19 186 ILE A N 1
ATOM 1535 C CA . ILE A 1 186 ? 6.105 -3.723 -21.139 1.00 92.19 186 ILE A CA 1
ATOM 1536 C C . ILE A 1 186 ? 6.131 -3.046 -22.510 1.00 92.19 186 ILE A C 1
ATOM 1538 O O . ILE A 1 186 ? 6.972 -3.391 -23.347 1.00 92.19 186 ILE A O 1
ATOM 1542 N N . TRP A 1 187 ? 5.262 -2.061 -22.750 1.00 90.62 187 TRP A N 1
ATOM 1543 C CA . TRP A 1 187 ? 5.264 -1.321 -24.010 1.00 90.62 187 TRP A CA 1
ATOM 1544 C C . TRP A 1 187 ? 6.566 -0.549 -24.230 1.00 90.62 187 TRP A C 1
ATOM 1546 O O . TRP A 1 187 ? 7.138 -0.648 -25.316 1.00 90.62 187 TRP A O 1
ATOM 1556 N N . SER A 1 188 ? 7.080 0.142 -23.206 1.00 87.12 188 SER A N 1
ATOM 1557 C CA . SER A 1 188 ? 8.359 0.859 -23.295 1.00 87.12 188 SER A CA 1
ATOM 1558 C C . SER A 1 188 ? 9.523 -0.074 -23.637 1.00 87.12 188 SER A C 1
ATOM 1560 O O . SER A 1 188 ? 10.323 0.235 -24.521 1.00 87.12 188 SER A O 1
ATOM 1562 N N . LEU A 1 189 ? 9.588 -1.253 -23.006 1.00 90.88 189 LEU A N 1
ATOM 1563 C CA . LEU A 1 189 ? 10.589 -2.266 -23.345 1.00 90.88 189 LEU A CA 1
ATOM 1564 C C . LEU A 1 189 ? 10.435 -2.754 -24.793 1.00 90.88 189 LEU A C 1
ATOM 1566 O O . LEU A 1 189 ? 11.424 -2.854 -25.520 1.00 90.88 189 LEU A O 1
ATOM 1570 N N . ARG A 1 190 ? 9.209 -3.054 -25.233 1.00 90.06 190 ARG A N 1
ATOM 1571 C CA . ARG A 1 190 ? 8.964 -3.561 -26.589 1.00 90.06 190 ARG A CA 1
ATOM 1572 C C . ARG A 1 190 ? 9.381 -2.555 -27.658 1.00 90.06 190 ARG A C 1
ATOM 1574 O O . ARG A 1 190 ? 9.987 -2.944 -28.654 1.00 90.06 190 ARG A O 1
ATOM 1581 N N . ASP A 1 191 ? 9.061 -1.279 -27.469 1.00 88.88 191 ASP A N 1
ATOM 1582 C CA . ASP A 1 191 ? 9.403 -0.232 -28.433 1.00 88.88 191 ASP A CA 1
ATOM 1583 C C . ASP A 1 191 ? 10.922 -0.051 -28.549 1.00 88.88 191 ASP A C 1
ATOM 1585 O O . ASP A 1 191 ? 11.452 0.099 -29.653 1.00 88.88 191 ASP A O 1
ATOM 1589 N N . LEU A 1 192 ? 11.635 -0.174 -27.429 1.00 87.81 192 LEU A N 1
ATOM 1590 C CA . LEU A 1 192 ? 13.092 -0.177 -27.397 1.00 87.81 192 LEU A CA 1
ATOM 1591 C C . LEU A 1 192 ? 13.689 -1.369 -28.158 1.00 87.81 192 LEU A C 1
ATOM 1593 O O . LEU A 1 192 ? 14.550 -1.173 -29.017 1.00 87.81 192 LEU A O 1
ATOM 1597 N N . VAL A 1 193 ? 13.201 -2.587 -27.905 1.00 87.62 193 VAL A N 1
ATOM 1598 C CA . VAL A 1 193 ? 13.647 -3.796 -28.623 1.00 87.62 193 VAL A CA 1
ATOM 1599 C C . VAL A 1 193 ? 13.384 -3.659 -30.123 1.00 87.62 193 VAL A C 1
ATOM 1601 O O . VAL A 1 193 ? 14.281 -3.892 -30.931 1.00 87.62 193 VAL A O 1
ATOM 1604 N N . ARG A 1 194 ? 12.199 -3.177 -30.511 1.00 87.94 194 ARG A N 1
ATOM 1605 C CA . ARG A 1 194 ? 11.822 -2.988 -31.917 1.00 87.94 194 ARG A CA 1
ATOM 1606 C C . ARG A 1 194 ? 12.753 -2.027 -32.656 1.00 87.94 194 ARG A C 1
ATOM 1608 O O . ARG A 1 194 ? 13.010 -2.215 -33.846 1.00 87.94 194 ARG A O 1
ATOM 1615 N N . ASN A 1 195 ? 13.245 -0.987 -31.986 1.00 83.56 195 ASN A N 1
ATOM 1616 C CA . ASN A 1 195 ? 14.201 -0.056 -32.586 1.00 83.56 195 ASN A CA 1
ATOM 1617 C C . ASN A 1 195 ? 15.550 -0.735 -32.861 1.00 83.56 195 ASN A C 1
ATOM 1619 O O . ASN A 1 195 ? 16.126 -0.523 -33.925 1.00 83.56 195 ASN A O 1
ATOM 1623 N N . ILE A 1 196 ? 16.010 -1.603 -31.959 1.00 82.44 196 ILE A N 1
ATOM 1624 C CA . ILE A 1 196 ? 17.249 -2.377 -32.127 1.00 82.44 196 ILE A CA 1
ATOM 1625 C C . ILE A 1 196 ? 17.097 -3.425 -33.240 1.00 82.44 196 ILE A C 1
ATOM 1627 O O . ILE A 1 196 ? 17.975 -3.557 -34.096 1.00 82.44 196 ILE A O 1
ATOM 1631 N N . GLU A 1 197 ? 15.971 -4.141 -33.272 1.00 81.50 197 GLU A N 1
ATOM 1632 C CA . GLU A 1 197 ? 15.684 -5.166 -34.284 1.00 81.50 197 GLU A CA 1
ATOM 1633 C C . GLU A 1 197 ? 15.655 -4.589 -35.702 1.00 81.50 197 GLU A C 1
ATOM 1635 O O . GLU A 1 197 ? 16.203 -5.191 -36.621 1.00 81.50 197 GLU A O 1
ATOM 1640 N N . LYS A 1 198 ? 15.069 -3.398 -35.888 1.00 80.12 198 LYS A N 1
ATOM 1641 C CA . LYS A 1 198 ? 15.048 -2.709 -37.190 1.00 80.12 198 LYS A CA 1
ATOM 1642 C C . LYS A 1 198 ? 16.443 -2.343 -37.691 1.00 80.12 198 LYS A C 1
ATOM 1644 O O . LYS A 1 198 ? 16.686 -2.419 -38.890 1.00 80.12 198 LYS A O 1
ATOM 1649 N N . VAL A 1 199 ? 17.339 -1.936 -36.793 1.00 75.31 199 VAL A N 1
ATOM 1650 C CA . VAL A 1 199 ? 18.731 -1.599 -37.136 1.00 75.31 199 VAL A CA 1
ATOM 1651 C C . VAL A 1 199 ? 19.544 -2.861 -37.436 1.00 75.31 199 VAL A C 1
ATOM 1653 O O . VAL A 1 199 ? 20.450 -2.827 -38.262 1.00 75.31 199 VAL A O 1
ATOM 1656 N N . SER A 1 200 ? 19.197 -3.981 -36.800 1.00 60.78 200 SER A N 1
ATOM 1657 C CA . SER A 1 200 ? 19.918 -5.254 -36.912 1.00 60.78 200 SER A CA 1
ATOM 1658 C C . SER A 1 200 ? 19.450 -6.140 -38.074 1.00 60.78 200 SER A C 1
ATOM 1660 O O . SER A 1 200 ? 19.991 -7.231 -38.250 1.00 60.78 200 SER A O 1
ATOM 1662 N N . GLN A 1 201 ? 18.468 -5.709 -38.880 1.00 56.72 201 GLN A N 1
ATOM 1663 C CA . GLN A 1 201 ? 18.138 -6.419 -40.117 1.00 56.72 201 GLN A CA 1
ATOM 1664 C C . GLN A 1 201 ? 19.237 -6.173 -41.162 1.00 56.72 201 GLN A C 1
ATOM 1666 O O . GLN A 1 201 ? 19.453 -5.024 -41.556 1.00 56.72 201 GLN A O 1
ATOM 1671 N N . PRO A 1 202 ? 19.936 -7.217 -41.646 1.00 54.25 202 PRO A N 1
ATOM 1672 C CA . PRO A 1 202 ? 20.881 -7.048 -42.735 1.00 54.25 202 PRO A CA 1
ATOM 1673 C C . PRO A 1 202 ? 20.122 -6.605 -43.989 1.00 54.25 202 PRO A C 1
ATOM 1675 O O . PRO A 1 202 ? 19.100 -7.190 -44.354 1.00 54.25 202 PRO A O 1
ATOM 1678 N N . ILE A 1 203 ? 20.641 -5.581 -44.671 1.00 59.25 203 ILE A N 1
ATOM 1679 C CA . ILE A 1 203 ? 20.260 -5.283 -46.051 1.00 59.25 203 ILE A CA 1
ATOM 1680 C C . ILE A 1 203 ? 20.716 -6.493 -46.868 1.00 59.25 203 ILE A C 1
ATOM 1682 O O . ILE A 1 203 ? 21.879 -6.581 -47.258 1.00 59.25 203 ILE A O 1
ATOM 1686 N N . TYR A 1 204 ? 19.831 -7.462 -47.093 1.00 57.03 204 TYR A N 1
ATOM 1687 C CA . TYR A 1 204 ? 20.074 -8.449 -48.133 1.00 57.03 204 TYR A CA 1
ATOM 1688 C C . TYR A 1 204 ? 20.084 -7.679 -49.458 1.00 57.03 204 TYR A C 1
ATOM 1690 O O . TYR A 1 204 ? 19.075 -7.041 -49.778 1.00 57.03 204 TYR A O 1
ATOM 1698 N N . PRO A 1 205 ? 21.192 -7.674 -50.225 1.00 50.31 205 PRO A N 1
ATOM 1699 C CA . PRO A 1 205 ? 21.128 -7.155 -51.577 1.00 50.31 205 PRO A CA 1
ATOM 1700 C C . PRO A 1 205 ? 20.070 -7.979 -52.305 1.00 50.31 205 PRO A C 1
ATOM 1702 O O . PRO A 1 205 ? 20.099 -9.210 -52.245 1.00 50.31 205 PRO A O 1
ATOM 1705 N N . ALA A 1 206 ? 19.111 -7.296 -52.933 1.00 53.44 206 ALA A N 1
ATOM 1706 C CA . ALA A 1 206 ? 18.164 -7.938 -53.828 1.00 53.44 206 ALA A CA 1
ATOM 1707 C C . ALA A 1 206 ? 18.978 -8.794 -54.801 1.00 53.44 206 ALA A C 1
ATOM 1709 O O . ALA A 1 206 ? 19.786 -8.274 -55.572 1.00 53.44 206 ALA A O 1
ATOM 1710 N N . SER A 1 207 ? 18.837 -10.111 -54.676 1.00 52.59 207 SER A N 1
ATOM 1711 C CA . SER A 1 207 ? 19.466 -11.075 -55.560 1.00 52.59 207 SER A CA 1
ATOM 1712 C C . SER A 1 207 ? 19.107 -10.700 -56.992 1.00 52.59 207 SER A C 1
ATOM 1714 O O . SER A 1 207 ? 17.930 -10.711 -57.358 1.00 52.59 207 SER A O 1
ATOM 1716 N N . VAL A 1 208 ? 20.126 -10.317 -57.757 1.00 46.69 208 VAL A N 1
ATOM 1717 C CA . VAL A 1 208 ? 20.050 -10.081 -59.195 1.00 46.69 208 VAL A CA 1
ATOM 1718 C C . VAL A 1 208 ? 19.644 -11.409 -59.838 1.00 46.69 208 VAL A C 1
ATOM 1720 O O . VAL A 1 208 ? 20.403 -12.377 -59.767 1.00 46.69 208 VAL A O 1
ATOM 1723 N N . LEU A 1 209 ? 18.413 -11.454 -60.355 1.00 42.78 209 LEU A N 1
ATOM 1724 C CA . LEU A 1 209 ? 17.940 -12.466 -61.304 1.00 42.78 209 LEU A CA 1
ATOM 1725 C C . LEU A 1 209 ? 18.606 -12.256 -62.666 1.00 42.78 209 LEU A C 1
ATOM 1727 O O . LEU A 1 209 ? 18.803 -11.076 -63.038 1.00 42.78 209 LEU A O 1
#

Secondary structure (DSSP, 8-state):
---------EEEEEEE-STT-EEEEEEEGGGHHHHHHHHHT-SSEEEEEEE---HHHHHH-TTTT-S-GGGTS-GGGHHHHHS--SEEEEEEEEE-TTS-EEEEEEEEEEEEEEEEETTEEEEEEEEEEEEEETTTTEEEEEEES--HHHHHHHHHTPPPHHHHTSTTHHHHHHHHHHHHHHHHHHHHHHHHHHHHHHHTS--------

Sequence (209 aa):
MDYVNEKMDIVTVVEESDENTWTSRQANAANLWQELENYENQPSSTVLLHANYTEKSIKSSPVLNREDPDVFFPPDFFPVIKADLNGTFFCDYDIDDEGEVTKHVSWTCFKIKHVVEPGVYDWIQTAVFVQWHPQEDRQLVFFLNLPSIVKKYLAEHRPSPNQRANPYIWHTLFAQGVVKEYDKSIWSLRDLVRNIEKVSQPIYPASVL